Protein AF-A0A956SYB1-F1 (afdb_monomer_lite)

pLDDT: mean 82.36, std 20.03, range [26.56, 98.0]

Secondary structure (DSSP, 8-state):
----------TTTHHHHHHHHHHHHHTT--GGG-HHHHHHHHHHHHTS-HHHHHHHHHS-HHHHHHHHHTGGGTS-HHHHHHHHIIIIIS---HHHHHHHHHHHHHHHHHHHHHHHHHHTTSPPEEEEEHHHHTT---TTPPEEEEEE--HHHHHHHTTTS--SSEEEEE---S-HHHHHHTT-S-EEE-HHHHTSTTHHHHHHHHHHHTTTEEEETTEEEE-S-----PPPPPGGGS-----PPP-

Sequence (247 aa):
MNVQAALGKTPGSDLQSRVARRLLGVAGKDPADHTILEENVTHLLCQLKEDYVRSLEALPQDKLMHGLNQVYANGPPHLGLKISRDIRQQPYSDAEVLARVEDLDGQFKTTAREIVDGNGSYPCRFFVAGSIEKGRFGARSDLDILCKAAPEWIKANRWEHSHADVSIQYLETDEVEKAVAAFAPTREVTLDDINQPNFLMNIYEDGVRKKGLALEDGHLVRVGEVVCREESVPDAARHVTWGLPMA

Foldseek 3Di:
DDPPDDDDDPPQQVLLLVLLCLLLVLLVHDCVFAQLLSVLSSLLCLQWDPVLSVVLVPDDSVCNLVSLCVCVPTGDNVSSVVNSCCR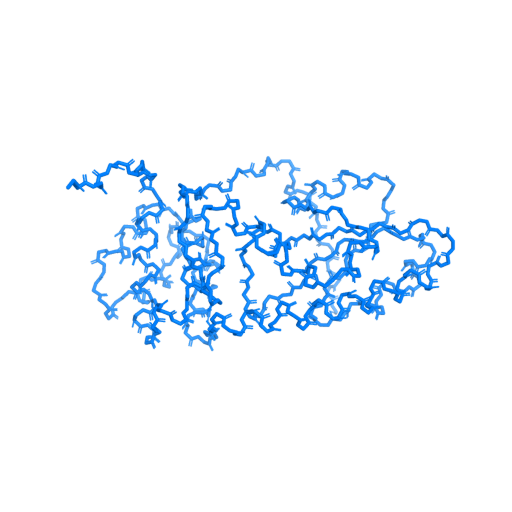HVNDDTLVLQLVQLVVVLVLCLVLVVVQDVQLPPWDKKKKWFDCLLLLNTDNQAATEMEMEGDLVSCVVCVPPSCDVRHHYDYDNDPVVVVVCLLRPPMDIDDSVLSPDPCSSVVSSQNSQVVQQWGQDPSHIDGRGRGDSDDPDSPPVSVDDDDDDPDD

Radius of gyration: 20.06 Å; chains: 1; bounding box: 44×53×57 Å

Structure (mmCIF, N/CA/C/O backbone):
data_AF-A0A956SYB1-F1
#
_entry.id   AF-A0A956SYB1-F1
#
loop_
_atom_site.group_PDB
_atom_site.id
_atom_site.type_symbol
_atom_site.label_atom_id
_atom_site.label_alt_id
_atom_site.label_comp_id
_atom_site.label_asym_id
_atom_site.label_entity_id
_atom_site.label_seq_id
_atom_site.pdbx_PDB_ins_code
_atom_site.Cartn_x
_atom_site.Cartn_y
_atom_site.Cartn_z
_atom_site.occupancy
_atom_site.B_iso_or_equiv
_atom_site.auth_seq_id
_atom_site.auth_comp_id
_atom_site.auth_asym_id
_atom_site.auth_atom_id
_atom_site.pdbx_PDB_model_num
ATOM 1 N N . MET A 1 1 ? -3.822 -29.420 30.113 1.00 31.94 1 MET A N 1
ATOM 2 C CA . MET A 1 1 ? -2.523 -28.720 30.016 1.00 31.94 1 MET A CA 1
ATOM 3 C C . MET A 1 1 ? -2.794 -27.378 29.362 1.00 31.94 1 MET A C 1
ATOM 5 O O . MET A 1 1 ? -3.127 -27.349 28.189 1.00 31.94 1 MET A O 1
ATOM 9 N N . ASN A 1 2 ? -2.787 -26.307 30.157 1.00 27.81 2 ASN A N 1
ATOM 10 C CA . ASN A 1 2 ? -3.038 -24.942 29.699 1.00 27.81 2 ASN A CA 1
ATOM 11 C C . ASN A 1 2 ? -1.755 -24.380 29.089 1.00 27.81 2 ASN A C 1
ATOM 13 O O . ASN A 1 2 ? -0.789 -24.149 29.812 1.00 27.81 2 ASN A O 1
ATOM 17 N N . VAL A 1 3 ? -1.758 -24.143 27.780 1.00 27.17 3 VAL A N 1
ATOM 18 C CA . VAL A 1 3 ? -0.712 -23.373 27.100 1.00 27.17 3 VAL A CA 1
ATOM 19 C C . VAL A 1 3 ? -1.193 -21.926 27.013 1.00 27.17 3 VAL A C 1
ATOM 21 O O . VAL A 1 3 ? -1.662 -21.456 25.986 1.00 27.17 3 VAL A O 1
ATOM 24 N N . GLN A 1 4 ? -1.125 -21.227 28.144 1.00 29.45 4 GLN A N 1
ATOM 25 C CA . GLN A 1 4 ? -1.015 -19.769 28.175 1.00 29.45 4 GLN A CA 1
ATOM 26 C C . GLN A 1 4 ? 0.413 -19.466 28.620 1.00 29.45 4 GLN A C 1
ATOM 28 O O . GLN A 1 4 ? 0.680 -19.240 29.797 1.00 29.45 4 GLN A O 1
ATOM 33 N N . ALA A 1 5 ? 1.348 -19.545 27.679 1.00 31.52 5 ALA A N 1
ATOM 34 C CA . ALA A 1 5 ? 2.731 -19.159 27.901 1.00 31.52 5 ALA A CA 1
ATOM 35 C C . ALA A 1 5 ? 3.018 -17.893 27.087 1.00 31.52 5 ALA A C 1
ATOM 37 O O . ALA A 1 5 ? 3.141 -17.940 25.871 1.00 31.52 5 ALA A O 1
ATOM 38 N N . ALA A 1 6 ? 3.044 -16.772 27.810 1.00 32.31 6 ALA A N 1
ATOM 39 C CA . ALA A 1 6 ? 3.906 -15.614 27.594 1.00 32.31 6 ALA A CA 1
ATOM 40 C C . ALA A 1 6 ? 4.212 -15.224 26.133 1.00 32.31 6 ALA A C 1
ATOM 42 O O . ALA A 1 6 ? 5.299 -15.485 25.629 1.00 32.31 6 ALA A O 1
ATOM 43 N N . LEU A 1 7 ? 3.292 -14.490 25.502 1.00 33.25 7 LEU A N 1
ATOM 44 C CA . LEU A 1 7 ? 3.646 -13.598 24.397 1.00 33.25 7 LEU A CA 1
ATOM 45 C C . LEU A 1 7 ? 4.210 -12.303 24.994 1.00 33.25 7 LEU A C 1
ATOM 47 O O . LEU A 1 7 ? 3.528 -11.624 25.772 1.00 33.25 7 LEU A O 1
ATOM 51 N N . GLY A 1 8 ? 5.467 -11.995 24.670 1.00 28.78 8 GLY A N 1
ATOM 52 C CA . GLY A 1 8 ? 6.134 -10.758 25.048 1.00 28.78 8 GLY A CA 1
ATOM 53 C C . GLY A 1 8 ? 5.320 -9.560 24.569 1.00 28.78 8 GLY A C 1
ATOM 54 O O . GLY A 1 8 ? 5.102 -9.360 23.378 1.00 28.78 8 GLY A O 1
ATOM 55 N N . LYS A 1 9 ? 4.806 -8.766 25.510 1.00 31.72 9 LYS A N 1
ATOM 56 C CA . LYS A 1 9 ? 4.054 -7.550 25.194 1.00 31.72 9 LYS A CA 1
ATOM 57 C C . LYS A 1 9 ? 5.031 -6.457 24.785 1.00 31.72 9 LYS A C 1
ATOM 59 O O . LYS A 1 9 ? 5.652 -5.847 25.652 1.00 31.72 9 LYS A O 1
ATOM 64 N N . THR A 1 10 ? 5.114 -6.149 23.496 1.00 36.91 10 THR A N 1
ATOM 65 C CA . THR A 1 10 ? 5.639 -4.857 23.043 1.00 36.91 10 THR A CA 1
ATOM 66 C C . THR A 1 10 ? 4.636 -3.775 23.483 1.00 36.91 10 THR A C 1
ATOM 68 O O . THR A 1 10 ? 3.511 -3.766 22.982 1.00 36.91 10 THR A O 1
ATOM 71 N N . PRO A 1 11 ? 4.962 -2.865 24.425 1.00 37.38 11 PRO A N 1
ATOM 72 C CA . PRO A 1 11 ? 3.949 -2.047 25.114 1.00 37.38 11 PRO A CA 1
ATOM 73 C C . PRO A 1 11 ? 3.175 -1.037 24.243 1.00 37.38 11 PRO A C 1
ATOM 75 O O . PRO A 1 11 ? 2.203 -0.459 24.719 1.00 37.38 11 PRO A O 1
ATOM 78 N N . GLY A 1 12 ? 3.567 -0.836 22.979 1.00 48.31 12 GLY A N 1
ATOM 79 C CA . GLY A 1 12 ? 2.995 0.166 22.069 1.00 48.31 12 GLY A CA 1
ATOM 80 C C . GLY A 1 12 ? 2.313 -0.379 20.808 1.00 48.31 12 GLY A C 1
ATOM 81 O O . GLY A 1 12 ? 2.089 0.392 19.886 1.00 48.31 12 GLY A O 1
ATOM 82 N N . SER A 1 13 ? 2.035 -1.682 20.704 1.00 64.69 13 SER A N 1
ATOM 83 C CA . SER A 1 13 ? 1.200 -2.227 19.613 1.00 64.69 13 SER A CA 1
ATOM 84 C C . SER A 1 13 ? -0.233 -2.513 20.069 1.00 64.69 13 SER A C 1
ATOM 86 O O . SER A 1 13 ? -1.197 -2.308 19.333 1.00 64.69 13 SER A O 1
ATOM 88 N N . ASP A 1 14 ? -0.377 -2.942 21.322 1.00 84.19 14 ASP A N 1
ATOM 89 C CA . ASP A 1 14 ? -1.650 -3.357 21.908 1.00 84.19 14 ASP A CA 1
ATOM 90 C C . ASP A 1 14 ? -2.598 -2.164 22.142 1.00 84.19 14 ASP A C 1
ATOM 92 O O . ASP A 1 14 ? -3.774 -2.223 21.792 1.00 84.19 14 ASP A O 1
ATOM 96 N N . LEU A 1 15 ? -2.084 -1.034 22.647 1.00 90.38 15 LEU A N 1
ATOM 97 C CA . LEU A 1 15 ? -2.870 0.197 22.819 1.00 90.38 15 LEU A CA 1
ATOM 98 C C . LEU A 1 15 ? -3.435 0.704 21.479 1.00 90.38 15 LEU A C 1
ATOM 100 O O . LEU A 1 15 ? -4.633 0.955 21.358 1.00 90.38 15 LEU A O 1
ATOM 104 N N . GLN A 1 16 ? -2.582 0.830 20.468 1.00 92.19 16 GLN A N 1
ATOM 105 C CA . GLN A 1 16 ? -2.924 1.335 19.143 1.00 92.19 16 GLN A CA 1
ATOM 106 C C . GLN A 1 16 ? -3.945 0.419 18.468 1.00 92.19 16 GLN A C 1
ATOM 108 O O . GLN A 1 16 ? -4.932 0.916 17.932 1.00 92.19 16 GLN A O 1
ATOM 113 N N . SER A 1 17 ? -3.771 -0.902 18.578 1.00 91.12 17 SER A N 1
ATOM 114 C CA . SER A 1 17 ? -4.722 -1.882 18.045 1.00 91.12 17 SER A CA 1
ATOM 115 C C . SER A 1 17 ? -6.086 -1.796 18.738 1.00 91.12 17 SER A C 1
ATOM 117 O O . SER A 1 17 ? -7.120 -1.804 18.068 1.00 91.12 17 SER A O 1
ATOM 119 N N . ARG A 1 18 ? -6.130 -1.614 20.067 1.00 93.06 18 ARG A N 1
ATOM 120 C CA . ARG A 1 18 ? -7.400 -1.379 20.778 1.00 93.06 18 ARG A CA 1
ATOM 121 C C . ARG A 1 18 ? -8.085 -0.090 20.328 1.00 93.06 18 ARG A C 1
ATOM 123 O O . ARG A 1 18 ? -9.299 -0.089 20.124 1.00 93.06 18 ARG A O 1
ATOM 130 N N . VAL A 1 19 ? -7.335 1.000 20.161 1.00 94.19 19 VAL A N 1
ATOM 131 C CA . VAL A 1 19 ? -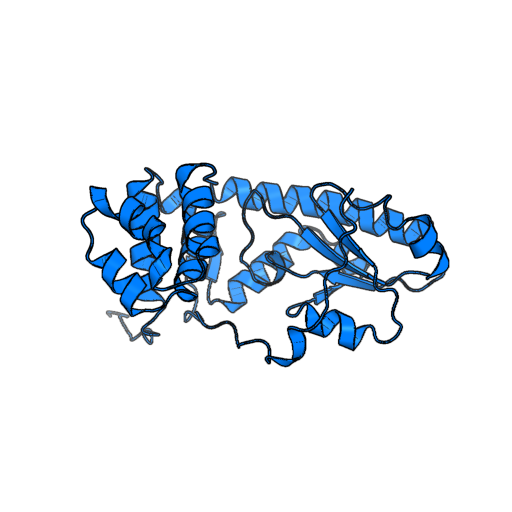7.895 2.275 19.684 1.00 94.19 19 VAL A CA 1
ATOM 132 C C . VAL A 1 19 ? -8.380 2.161 18.236 1.00 94.19 19 VAL A C 1
ATOM 134 O O . VAL A 1 19 ? -9.474 2.641 17.944 1.00 94.19 19 VAL A O 1
ATOM 137 N N . ALA A 1 20 ? -7.643 1.474 17.358 1.00 94.38 20 ALA A N 1
ATOM 138 C CA . ALA A 1 20 ? -8.057 1.204 15.981 1.00 94.38 20 ALA A CA 1
ATOM 139 C C . ALA A 1 20 ? -9.398 0.457 15.931 1.00 94.38 20 ALA A C 1
ATOM 141 O O . ALA A 1 20 ? -10.342 0.946 15.312 1.00 94.38 20 ALA A O 1
ATOM 142 N N . ARG A 1 21 ? -9.542 -0.650 16.676 1.00 94.12 21 ARG A N 1
ATOM 143 C CA . ARG A 1 21 ? -10.820 -1.384 16.773 1.00 94.12 21 ARG A CA 1
ATOM 144 C C . ARG A 1 21 ? -11.972 -0.507 17.233 1.00 94.12 21 ARG A C 1
ATOM 146 O O . ARG A 1 21 ? -13.066 -0.576 16.679 1.00 94.12 21 ARG A O 1
ATOM 153 N N . ARG A 1 22 ? -11.738 0.338 18.241 1.00 94.94 22 ARG A N 1
ATOM 154 C CA . ARG A 1 22 ? -12.767 1.262 18.735 1.00 94.94 22 ARG A CA 1
ATOM 155 C C . ARG A 1 22 ? -13.156 2.295 17.681 1.00 94.94 22 ARG A C 1
ATOM 157 O O . ARG A 1 22 ? -14.341 2.581 17.547 1.00 94.94 22 ARG A O 1
ATOM 164 N N . LEU A 1 23 ? -12.195 2.829 16.927 1.00 94.50 23 LEU A N 1
ATOM 165 C CA . LEU A 1 23 ? -12.457 3.755 15.822 1.00 94.50 23 LEU A CA 1
ATOM 166 C C . LEU A 1 23 ? -13.301 3.101 14.721 1.00 94.50 23 LEU A C 1
ATOM 168 O O . LEU A 1 23 ? -14.287 3.697 14.288 1.00 94.50 23 LEU A O 1
ATOM 172 N N . LEU A 1 24 ? -12.966 1.870 14.324 1.00 94.56 24 LEU A N 1
ATOM 173 C CA . LEU A 1 24 ? -13.747 1.092 13.356 1.00 94.56 24 LEU A CA 1
ATOM 174 C C . LEU A 1 24 ? -15.172 0.836 13.869 1.00 94.56 24 LEU A C 1
ATOM 176 O O . LEU A 1 24 ? -16.139 1.114 13.160 1.00 94.56 24 LEU A O 1
ATOM 180 N N . GLY A 1 25 ? -15.315 0.417 15.130 1.00 93.19 25 GLY A N 1
ATOM 181 C CA . GLY A 1 25 ? -16.620 0.191 15.753 1.00 93.19 25 GLY A CA 1
ATOM 182 C C . GLY A 1 25 ? -17.491 1.454 15.812 1.00 93.19 25 GLY A C 1
ATOM 183 O O . GLY A 1 25 ? -18.683 1.395 15.519 1.00 93.19 25 GLY A O 1
ATOM 184 N N . VAL A 1 26 ? -16.911 2.625 16.112 1.00 92.12 26 VAL A N 1
ATOM 185 C CA . VAL A 1 26 ? -17.626 3.920 16.048 1.00 92.12 26 VAL A CA 1
ATOM 186 C C . VAL A 1 26 ? -18.074 4.254 14.626 1.00 92.12 26 VAL A C 1
ATOM 188 O O . VAL A 1 26 ? -19.141 4.837 14.443 1.00 92.12 26 VAL A O 1
ATOM 191 N N . ALA A 1 27 ? -17.283 3.880 13.622 1.00 91.12 27 ALA A N 1
ATOM 192 C CA . ALA A 1 27 ? -17.626 4.056 12.215 1.00 91.12 27 ALA A CA 1
ATOM 193 C C . ALA A 1 27 ? -18.627 3.003 11.689 1.00 91.12 27 ALA A C 1
ATOM 195 O O . ALA A 1 27 ? -18.949 3.016 10.499 1.00 91.12 27 ALA A O 1
ATOM 196 N N . GLY A 1 28 ? -19.125 2.103 12.548 1.00 92.62 28 GLY A N 1
ATOM 197 C CA . GLY A 1 28 ? -20.052 1.038 12.164 1.00 92.62 28 GLY A CA 1
ATOM 198 C C . GLY A 1 28 ? -19.405 -0.021 11.273 1.00 92.62 28 GLY A C 1
ATOM 199 O O . GLY A 1 28 ? -20.065 -0.547 10.379 1.00 92.62 28 GLY A O 1
ATOM 200 N N . LYS A 1 29 ? -18.105 -0.277 11.459 1.00 93.12 29 LYS A N 1
ATOM 201 C CA . LYS A 1 29 ? -17.348 -1.299 10.729 1.00 93.12 29 LYS A CA 1
ATOM 202 C C . LYS A 1 29 ? -17.106 -2.498 11.624 1.00 93.12 29 LYS A C 1
ATOM 204 O O . LYS A 1 29 ? -16.658 -2.328 12.758 1.00 93.12 29 LYS A O 1
ATOM 209 N N . ASP A 1 30 ? -17.413 -3.680 11.102 1.00 89.00 30 ASP A N 1
ATOM 210 C CA . ASP A 1 30 ? -17.116 -4.939 11.771 1.00 89.00 30 ASP A CA 1
ATOM 211 C C . ASP A 1 30 ? -15.620 -5.248 11.612 1.00 89.00 30 ASP A C 1
ATOM 213 O O . ASP A 1 30 ? -15.161 -5.392 10.475 1.00 89.00 30 ASP A O 1
ATOM 217 N N . PRO A 1 31 ? -14.842 -5.338 12.706 1.00 81.25 31 PRO A N 1
ATOM 218 C CA . PRO A 1 31 ? -13.433 -5.705 12.632 1.00 81.25 31 PRO A CA 1
ATOM 219 C C . PRO A 1 31 ? -13.173 -7.053 11.946 1.00 81.25 31 PRO A C 1
ATOM 221 O O . PRO A 1 31 ? -12.085 -7.226 11.407 1.00 81.25 31 PRO A O 1
ATOM 224 N N . ALA A 1 32 ? -14.140 -7.981 11.936 1.00 86.56 32 ALA A N 1
ATOM 225 C CA . ALA A 1 32 ? -13.987 -9.277 11.272 1.00 86.56 32 ALA A CA 1
ATOM 226 C C . ALA A 1 32 ? -13.834 -9.151 9.745 1.00 86.56 32 ALA A C 1
ATOM 228 O O . ALA A 1 32 ? -13.053 -9.886 9.155 1.00 86.56 32 ALA A O 1
ATOM 229 N N . ASP A 1 33 ? -14.507 -8.175 9.127 1.00 91.12 33 ASP A N 1
ATOM 230 C CA . ASP A 1 33 ? -14.464 -7.945 7.673 1.00 91.12 33 ASP A CA 1
ATOM 231 C C . ASP A 1 33 ? -13.404 -6.902 7.252 1.00 91.12 33 ASP A C 1
ATOM 233 O O . ASP A 1 33 ? -13.261 -6.581 6.068 1.00 91.12 33 ASP A O 1
ATOM 237 N N . HIS A 1 34 ? -12.716 -6.303 8.230 1.00 95.81 34 HIS A N 1
ATOM 238 C CA . HIS A 1 34 ? -11.876 -5.112 8.064 1.00 95.81 34 HIS A CA 1
ATOM 239 C C . HIS A 1 34 ? -10.523 -5.267 8.774 1.00 95.81 34 HIS A C 1
ATOM 241 O O . HIS A 1 34 ? -9.984 -4.293 9.312 1.00 95.81 34 HIS A O 1
ATOM 247 N N . THR A 1 35 ? -9.967 -6.476 8.810 1.00 95.44 35 THR A N 1
ATOM 248 C CA . THR A 1 35 ? -8.713 -6.759 9.524 1.00 95.44 35 THR A CA 1
ATOM 249 C C . THR A 1 35 ? -7.518 -6.002 8.926 1.00 95.44 35 THR A C 1
ATOM 251 O O . THR A 1 35 ? -6.668 -5.502 9.668 1.00 95.44 35 THR A O 1
ATOM 254 N N . ILE A 1 36 ? -7.484 -5.808 7.602 1.00 95.88 36 ILE A N 1
ATOM 255 C CA . ILE A 1 36 ? -6.464 -5.019 6.896 1.00 95.88 36 ILE A CA 1
ATOM 256 C C . ILE A 1 36 ? -6.623 -3.528 7.200 1.00 95.88 36 ILE A C 1
ATOM 258 O O . ILE A 1 36 ? -5.636 -2.826 7.441 1.00 95.88 36 ILE A O 1
ATOM 262 N N . LEU A 1 37 ? -7.858 -3.019 7.224 1.00 96.06 37 LEU A N 1
ATOM 263 C CA . LEU A 1 37 ? -8.117 -1.631 7.613 1.00 96.06 37 LEU A CA 1
ATOM 264 C C . LEU A 1 37 ? -7.754 -1.390 9.088 1.00 96.06 37 LEU A C 1
ATOM 266 O O . LEU A 1 37 ? -7.125 -0.375 9.389 1.00 96.06 37 LEU A O 1
ATOM 270 N N . GLU A 1 38 ? -8.090 -2.317 9.995 1.00 94.81 38 GLU A N 1
ATOM 271 C CA . GLU A 1 38 ? -7.689 -2.258 11.408 1.00 94.81 38 GLU A CA 1
ATOM 272 C C . GLU A 1 38 ? -6.166 -2.155 11.533 1.00 94.81 38 GLU A C 1
ATOM 274 O O . GLU A 1 38 ? -5.669 -1.284 12.252 1.00 94.81 38 GLU A O 1
ATOM 279 N N . GLU A 1 39 ? -5.419 -3.006 10.828 1.00 93.50 39 GLU A N 1
ATOM 280 C CA . GLU A 1 39 ? -3.955 -3.013 10.877 1.00 93.50 39 GLU A CA 1
ATOM 281 C C . GLU A 1 39 ? -3.358 -1.724 10.296 1.00 93.50 39 GLU A C 1
ATOM 283 O O . GLU A 1 39 ? -2.485 -1.105 10.910 1.00 93.50 39 GLU A O 1
ATOM 288 N N . ASN A 1 40 ? -3.866 -1.243 9.159 1.00 93.88 40 ASN A N 1
ATOM 289 C CA . ASN A 1 40 ? -3.398 0.013 8.570 1.00 93.88 40 ASN A CA 1
ATOM 290 C C . ASN A 1 40 ? -3.666 1.211 9.497 1.00 93.88 40 ASN A C 1
ATOM 292 O O . ASN A 1 40 ? -2.791 2.067 9.666 1.00 93.88 40 ASN A O 1
ATOM 296 N N . VAL A 1 41 ? -4.831 1.262 10.153 1.00 93.44 41 VAL A N 1
ATOM 297 C CA . VAL A 1 41 ? -5.144 2.290 11.161 1.00 93.44 41 VAL A CA 1
ATOM 298 C C . VAL A 1 41 ? -4.249 2.143 12.389 1.00 93.44 41 VAL A C 1
ATOM 300 O O . VAL A 1 41 ? -3.711 3.143 12.867 1.00 93.44 41 VAL A O 1
ATOM 303 N N . THR A 1 42 ? -4.035 0.919 12.874 1.00 92.75 42 THR A N 1
ATOM 304 C CA . THR A 1 42 ? -3.116 0.622 13.985 1.00 92.75 42 THR A CA 1
ATOM 305 C C . THR A 1 42 ? -1.729 1.177 13.688 1.00 92.75 42 THR A C 1
ATOM 307 O O . THR A 1 42 ? -1.158 1.898 14.508 1.00 92.75 42 THR A O 1
ATOM 310 N N . HIS A 1 43 ? -1.224 0.936 12.480 1.00 89.62 43 HIS A N 1
ATOM 311 C CA . HIS A 1 43 ? 0.075 1.428 12.056 1.00 89.62 43 HIS A CA 1
ATOM 312 C C . HIS A 1 43 ? 0.142 2.964 12.003 1.00 89.62 43 HIS A C 1
ATOM 314 O O . HIS A 1 43 ? 1.122 3.556 12.457 1.00 89.62 43 HIS A O 1
ATOM 320 N N . LEU A 1 44 ? -0.895 3.637 11.492 1.00 89.94 44 LEU A N 1
ATOM 321 C CA . LEU A 1 44 ? -0.952 5.106 11.490 1.00 89.94 44 LEU A CA 1
ATOM 322 C C . LEU A 1 44 ? -0.965 5.674 12.918 1.00 89.94 44 LEU A C 1
ATOM 324 O O . LEU A 1 44 ? -0.325 6.691 13.184 1.00 89.94 44 LEU A O 1
ATOM 328 N N . LEU A 1 45 ? -1.638 5.002 13.856 1.00 90.25 45 LEU A N 1
ATOM 329 C CA . LEU A 1 45 ? -1.642 5.382 15.270 1.00 90.25 45 LEU A CA 1
ATOM 330 C C . LEU A 1 45 ? -0.274 5.179 15.940 1.00 90.25 45 LEU A C 1
ATOM 332 O O . LEU A 1 45 ? 0.064 5.941 16.845 1.00 90.25 45 LEU A O 1
ATOM 336 N N . CYS A 1 46 ? 0.543 4.216 15.496 1.00 88.06 46 CYS A N 1
ATOM 337 C CA . CYS A 1 46 ? 1.916 4.037 15.993 1.00 88.06 46 CYS A CA 1
ATOM 338 C C . CYS A 1 46 ? 2.833 5.229 15.677 1.00 88.06 46 CYS A C 1
ATOM 340 O O . CYS A 1 46 ? 3.851 5.404 16.342 1.00 88.06 46 CYS A O 1
ATOM 342 N N . GLN A 1 47 ? 2.472 6.063 14.698 1.00 85.12 47 GLN A N 1
ATOM 343 C CA . GLN A 1 47 ? 3.210 7.282 14.351 1.00 85.12 47 GLN A CA 1
ATOM 344 C C . GLN A 1 47 ? 2.791 8.500 15.194 1.00 85.12 47 GLN A C 1
ATOM 346 O O . GLN A 1 47 ? 3.398 9.568 15.097 1.00 85.12 47 GLN A O 1
ATOM 351 N N . LEU A 1 48 ? 1.751 8.363 16.019 1.00 84.88 48 LEU A N 1
ATOM 352 C CA . LEU A 1 48 ? 1.307 9.399 16.946 1.00 84.88 48 LEU A CA 1
ATOM 353 C C . LEU A 1 48 ? 1.960 9.203 18.317 1.00 84.88 48 LEU A C 1
ATOM 355 O O . LEU A 1 48 ? 2.330 8.095 18.702 1.00 84.88 48 LEU A O 1
ATOM 359 N N . LYS A 1 49 ? 2.078 10.292 19.087 1.00 85.75 49 LYS A N 1
ATOM 360 C CA . LYS A 1 49 ? 2.575 10.219 20.468 1.00 85.75 49 LYS A CA 1
ATOM 361 C C . LYS A 1 49 ? 1.697 9.280 21.295 1.00 85.75 49 LYS A C 1
ATOM 363 O O . LYS A 1 49 ? 0.473 9.393 21.263 1.00 85.75 49 LYS A O 1
ATOM 368 N N . GLU A 1 50 ? 2.318 8.416 22.090 1.00 87.00 50 GLU A N 1
ATOM 369 C CA . GLU A 1 50 ? 1.598 7.429 22.899 1.00 87.00 50 GLU A CA 1
ATOM 370 C C . GLU A 1 50 ? 0.571 8.080 23.841 1.00 87.00 50 GLU A C 1
ATOM 372 O O . GLU A 1 50 ? -0.569 7.628 23.891 1.00 87.00 50 GLU A O 1
ATOM 377 N N . ASP A 1 51 ? 0.916 9.191 24.502 1.00 87.31 51 ASP A N 1
ATOM 378 C CA . ASP A 1 51 ? -0.005 9.936 25.378 1.00 87.31 51 ASP A CA 1
ATOM 379 C C . ASP A 1 51 ? -1.267 10.415 24.648 1.00 87.31 51 ASP A C 1
ATOM 381 O O . ASP A 1 51 ? -2.366 10.411 25.206 1.00 87.31 51 ASP A O 1
ATOM 385 N N . TYR A 1 52 ? -1.132 10.786 23.372 1.00 87.75 52 TYR A N 1
ATOM 386 C CA . TYR A 1 52 ? -2.278 11.149 22.549 1.00 87.75 52 TYR A CA 1
ATOM 387 C C . TYR A 1 52 ? -3.156 9.929 22.275 1.00 87.75 52 TYR A C 1
ATOM 389 O O . TYR A 1 52 ? -4.368 9.991 22.478 1.00 87.75 52 TYR A O 1
ATOM 397 N N . VAL A 1 53 ? -2.565 8.794 21.901 1.00 90.19 53 VAL A N 1
ATOM 398 C CA . VAL A 1 53 ? -3.317 7.548 21.696 1.00 90.19 53 VAL A CA 1
ATOM 399 C C . VAL A 1 53 ? -4.002 7.092 22.994 1.00 90.19 53 VAL A C 1
ATOM 401 O O . VAL A 1 53 ? -5.170 6.709 22.960 1.00 90.19 53 VAL A O 1
ATOM 404 N N . ARG A 1 54 ? -3.344 7.222 24.155 1.00 91.06 54 ARG A N 1
ATOM 405 C CA . ARG A 1 54 ? -3.952 6.973 25.477 1.00 91.06 54 ARG A CA 1
ATOM 406 C C . ARG A 1 54 ? -5.141 7.896 25.742 1.00 91.06 54 ARG A C 1
ATOM 408 O O . ARG A 1 54 ? -6.161 7.449 26.260 1.00 91.06 54 ARG A O 1
ATOM 415 N N . SER A 1 55 ? -5.045 9.168 25.353 1.00 90.88 55 SER A N 1
ATOM 416 C CA . SER A 1 55 ? -6.169 10.099 25.485 1.00 90.88 55 SER A CA 1
ATOM 417 C C . SER A 1 55 ? -7.356 9.706 24.604 1.00 90.88 55 SER A C 1
ATOM 419 O O . SER A 1 55 ? -8.491 9.786 25.065 1.00 90.88 55 SER A O 1
ATOM 421 N N . LEU A 1 56 ? -7.111 9.202 23.386 1.00 91.94 56 LEU A N 1
ATOM 422 C CA . LEU A 1 56 ? -8.160 8.628 22.537 1.00 91.94 56 LEU A CA 1
ATOM 423 C C . LEU A 1 56 ? -8.789 7.396 23.197 1.00 91.94 56 LEU A C 1
ATOM 425 O O . LEU A 1 56 ? -10.010 7.259 23.205 1.00 91.94 56 LEU A O 1
ATOM 429 N N . GLU A 1 57 ? -7.980 6.522 23.801 1.00 93.75 57 GLU A N 1
ATOM 430 C CA . GLU A 1 57 ? -8.480 5.355 24.533 1.00 93.75 57 GLU A CA 1
ATOM 431 C C . GLU A 1 57 ? -9.418 5.754 25.688 1.00 93.75 57 GLU A C 1
ATOM 433 O O . GLU A 1 57 ? -10.439 5.104 25.906 1.00 93.75 57 GLU A O 1
ATOM 438 N N . ALA A 1 58 ? -9.145 6.859 26.379 1.00 92.31 58 ALA A N 1
ATOM 439 C CA . ALA A 1 58 ? -9.974 7.326 27.489 1.00 92.31 58 ALA A CA 1
ATOM 440 C C . ALA A 1 58 ? -11.293 8.005 27.061 1.00 92.31 58 ALA A C 1
ATOM 442 O O . ALA A 1 58 ? -12.186 8.179 27.893 1.00 92.31 58 ALA A O 1
ATOM 443 N N . LEU A 1 59 ? -11.441 8.408 25.792 1.00 92.81 59 LEU A N 1
ATOM 444 C CA . LEU A 1 59 ? -12.637 9.119 25.338 1.00 92.81 59 LEU A CA 1
ATOM 445 C C . LEU A 1 59 ? -13.876 8.208 25.289 1.00 92.81 59 LEU A C 1
ATOM 447 O O . LEU A 1 59 ? -13.776 7.053 24.860 1.00 92.81 59 LEU A O 1
ATOM 451 N N . PRO A 1 60 ? -15.068 8.735 25.628 1.00 93.00 60 PRO A N 1
ATOM 452 C CA . PRO A 1 60 ? -16.340 8.089 25.319 1.00 93.00 60 PRO A CA 1
ATOM 453 C C . PRO A 1 60 ? -16.497 7.795 23.821 1.00 93.00 60 PRO A C 1
ATOM 455 O O . PRO A 1 60 ? -15.950 8.503 22.971 1.00 93.00 60 PRO A O 1
ATOM 458 N N . GLN A 1 61 ? -17.272 6.759 23.492 1.00 90.75 61 GLN A N 1
ATOM 459 C CA . GLN A 1 61 ? -17.446 6.277 22.116 1.00 90.75 61 GLN A CA 1
ATOM 460 C C . GLN A 1 61 ? -17.962 7.374 21.163 1.00 90.75 61 GLN A C 1
ATOM 462 O O . GLN A 1 61 ? -17.435 7.533 20.064 1.00 90.75 61 GLN A O 1
ATOM 467 N N . ASP A 1 62 ? -18.922 8.189 21.606 1.00 91.12 62 ASP A N 1
ATOM 468 C CA . ASP A 1 62 ? -19.508 9.306 20.849 1.00 91.12 62 ASP A CA 1
ATOM 469 C C . ASP A 1 62 ? -18.537 10.484 20.637 1.00 91.12 62 ASP A C 1
ATOM 471 O O . ASP A 1 62 ? -18.736 11.314 19.748 1.00 91.12 62 ASP A O 1
ATOM 475 N N . LYS A 1 63 ? -17.459 10.557 21.427 1.00 90.94 63 LYS A N 1
ATOM 476 C CA . LYS A 1 63 ? -16.433 11.611 21.355 1.00 90.94 63 LYS A CA 1
ATOM 477 C C . LYS A 1 63 ? -15.177 11.183 20.606 1.00 90.94 63 LYS A C 1
ATOM 479 O O . LYS A 1 63 ? -14.395 12.049 20.213 1.00 90.94 63 LYS A O 1
ATOM 484 N N . LEU A 1 64 ? -14.978 9.885 20.383 1.00 90.56 64 LEU A N 1
ATOM 485 C CA . LEU A 1 64 ? -13.721 9.335 19.872 1.00 90.56 64 LEU A CA 1
ATOM 486 C C . LEU A 1 64 ? -13.320 9.927 18.511 1.00 90.56 64 LEU A C 1
ATOM 488 O O . LEU A 1 64 ? -12.198 10.403 18.349 1.00 90.56 64 LEU A O 1
ATOM 492 N N . MET A 1 65 ? -14.252 9.988 17.556 1.00 88.00 65 MET A N 1
ATOM 493 C CA . MET A 1 65 ? -13.992 10.570 16.230 1.00 88.00 65 MET A CA 1
ATOM 494 C C . MET A 1 65 ? -13.710 12.071 16.281 1.00 88.00 65 MET A C 1
ATOM 496 O O . MET A 1 65 ? -12.943 12.588 15.471 1.00 88.00 65 MET A O 1
ATOM 500 N N . HIS A 1 66 ? -14.332 12.791 17.215 1.00 86.50 66 HIS A N 1
ATOM 501 C CA . HIS A 1 66 ? -14.034 14.203 17.413 1.00 86.50 66 HIS A CA 1
ATOM 502 C C . HIS A 1 66 ? -12.615 14.375 17.968 1.00 86.50 66 HIS A C 1
ATOM 504 O O . HIS A 1 66 ? -11.850 15.167 17.424 1.00 86.50 66 HIS A O 1
ATOM 510 N N . GLY A 1 67 ? -12.237 13.571 18.968 1.00 86.31 67 GLY A N 1
ATOM 511 C CA . GLY A 1 67 ? -10.886 13.546 19.531 1.00 86.31 67 GLY A CA 1
ATOM 512 C C . GLY A 1 67 ? -9.808 13.197 18.505 1.00 86.31 67 GLY A C 1
ATOM 513 O O . GLY A 1 67 ? -8.767 13.856 18.475 1.00 86.31 67 GLY A O 1
ATOM 514 N N . LEU A 1 68 ? -10.084 12.244 17.603 1.00 86.19 68 LEU A N 1
ATOM 515 C CA . LEU A 1 68 ? -9.187 11.916 16.491 1.00 86.19 68 LEU A CA 1
ATOM 516 C C . LEU A 1 68 ? -8.930 13.130 15.591 1.00 86.19 68 LEU A C 1
ATOM 518 O O . LEU A 1 68 ? -7.833 13.274 15.090 1.00 86.19 68 LEU A O 1
ATOM 522 N N . ASN A 1 69 ? -9.896 14.027 15.387 1.00 78.12 69 ASN A N 1
ATOM 523 C CA . ASN A 1 69 ? -9.695 15.210 14.540 1.00 78.12 69 ASN A CA 1
ATOM 524 C C . ASN A 1 69 ? -9.002 16.375 15.275 1.00 78.12 69 ASN A C 1
ATOM 526 O O . ASN A 1 69 ? -8.617 17.355 14.641 1.00 78.12 69 ASN A O 1
ATOM 530 N N . GLN A 1 70 ? -8.786 16.272 16.592 1.00 75.06 70 GLN A N 1
ATOM 531 C CA . GLN A 1 70 ? -8.045 17.262 17.383 1.00 75.06 70 GLN A CA 1
ATOM 532 C C . GLN A 1 70 ? -6.514 17.031 17.373 1.00 75.06 70 GLN A C 1
ATOM 534 O O . GLN A 1 70 ? -5.811 17.559 18.235 1.00 75.06 70 GLN A O 1
ATOM 539 N N . VAL A 1 71 ? -5.966 16.295 16.386 1.00 60.91 71 VAL A N 1
ATOM 540 C CA . VAL A 1 71 ? -4.512 15.997 16.252 1.00 60.91 71 VAL A CA 1
ATOM 541 C C . VAL A 1 71 ? -3.622 17.247 16.243 1.00 60.91 71 VAL A C 1
ATOM 543 O O . VAL A 1 71 ? -2.427 17.132 16.503 1.00 60.91 71 VAL A O 1
ATOM 546 N N . TYR A 1 72 ? -4.182 18.440 16.008 1.00 53.25 72 TYR A N 1
ATOM 547 C CA . TYR A 1 72 ? -3.462 19.715 15.910 1.00 53.25 72 TYR A CA 1
ATOM 548 C C . TYR A 1 72 ? -2.430 19.977 17.023 1.00 53.25 72 TYR A C 1
ATOM 550 O O . TYR A 1 72 ? -1.457 20.678 16.768 1.00 53.25 72 TYR A O 1
ATOM 558 N N . ALA A 1 73 ? -2.596 19.412 18.225 1.00 53.94 73 ALA A N 1
ATOM 559 C CA . ALA A 1 73 ? -1.658 19.612 19.331 1.00 53.94 73 ALA A CA 1
ATOM 560 C C . ALA A 1 73 ? -0.545 18.545 19.461 1.00 53.94 73 ALA A C 1
ATOM 562 O O . ALA A 1 73 ? 0.468 18.821 20.098 1.00 53.94 73 ALA A O 1
ATOM 563 N N . ASN A 1 74 ? -0.703 17.330 18.908 1.00 58.38 74 ASN A N 1
ATOM 564 C CA . ASN A 1 74 ? 0.101 16.168 19.336 1.00 58.38 74 ASN A CA 1
ATOM 565 C C . ASN A 1 74 ? 0.584 15.206 18.234 1.00 58.38 74 ASN A C 1
ATOM 567 O O . ASN A 1 74 ? 1.272 14.232 18.552 1.00 58.38 74 ASN A O 1
ATOM 571 N N . GLY A 1 75 ? 0.305 15.477 16.957 1.00 60.41 75 GLY A N 1
ATOM 572 C CA . GLY A 1 75 ? 0.837 14.690 15.841 1.00 60.41 75 GLY A CA 1
ATOM 573 C C . GLY A 1 75 ? 0.724 15.409 14.494 1.00 60.41 75 GLY A C 1
ATOM 574 O O . GLY A 1 75 ? 0.184 16.513 14.429 1.00 60.41 75 GLY A O 1
ATOM 575 N N . PRO A 1 76 ? 1.224 14.809 13.403 1.00 71.50 76 PRO A N 1
ATOM 576 C CA . PRO A 1 76 ? 1.059 15.364 12.067 1.00 71.50 76 PRO A CA 1
ATOM 577 C C . PRO A 1 76 ? -0.436 15.380 11.681 1.00 71.50 76 PRO A C 1
ATOM 579 O O . PRO A 1 76 ? -1.044 14.308 11.606 1.00 71.50 76 PRO A O 1
ATOM 582 N N . PRO A 1 77 ? -1.055 16.548 11.397 1.00 75.69 77 PRO A N 1
ATOM 583 C CA . PRO A 1 77 ? -2.497 16.641 11.125 1.00 75.69 77 PRO A CA 1
ATOM 584 C C . PRO A 1 77 ? -2.972 15.744 9.974 1.00 75.69 77 PRO A C 1
ATOM 586 O O . PRO A 1 77 ? -4.095 15.241 9.988 1.00 75.69 77 PRO A O 1
ATOM 589 N N . HIS A 1 78 ? -2.096 15.493 8.998 1.00 80.25 78 HIS A N 1
ATOM 590 C CA . HIS A 1 78 ? -2.390 14.647 7.847 1.00 80.25 78 HIS A CA 1
ATOM 591 C C . HIS A 1 78 ? -2.683 13.184 8.226 1.00 80.25 78 HIS A C 1
ATOM 593 O O . HIS A 1 78 ? -3.466 12.541 7.533 1.00 80.25 78 HIS A O 1
ATOM 599 N N . LEU A 1 79 ? -2.123 12.660 9.326 1.00 84.06 79 LEU A N 1
ATOM 600 C CA . LEU A 1 79 ? -2.378 11.280 9.762 1.00 84.06 79 LEU A CA 1
ATOM 601 C C . LEU A 1 79 ? -3.787 11.120 10.336 1.00 84.06 79 LEU A C 1
ATOM 603 O O . LEU A 1 79 ? -4.487 10.180 9.972 1.00 84.06 79 LEU A O 1
ATOM 607 N N . GLY A 1 80 ? -4.242 12.063 11.167 1.00 84.88 80 GLY A N 1
ATOM 608 C CA . GLY A 1 80 ? -5.618 12.061 11.680 1.00 84.88 80 GLY A CA 1
ATOM 609 C C . GLY A 1 80 ? -6.652 12.191 10.564 1.00 84.88 80 GLY A C 1
ATOM 610 O O . GLY A 1 80 ? -7.639 11.457 10.542 1.00 84.88 80 GLY A O 1
ATOM 611 N N . LEU A 1 81 ? -6.387 13.072 9.591 1.00 85.69 81 LEU A N 1
ATOM 612 C CA . LEU A 1 81 ? -7.224 13.220 8.399 1.00 85.69 81 LEU A CA 1
ATOM 613 C C . LEU A 1 81 ? -7.239 11.948 7.547 1.00 85.69 81 LEU A C 1
ATOM 615 O O . LEU A 1 81 ? -8.312 11.545 7.101 1.00 85.69 81 LEU A O 1
ATOM 619 N N . LYS A 1 82 ? -6.084 11.297 7.363 1.00 88.81 82 LYS A N 1
ATOM 620 C CA . LYS A 1 82 ? -5.982 10.022 6.645 1.00 88.81 82 LYS A CA 1
ATOM 621 C C . LYS A 1 82 ? -6.803 8.933 7.331 1.00 88.81 82 LYS A C 1
ATOM 623 O O . LYS A 1 82 ? -7.667 8.357 6.684 1.00 88.81 82 LYS A O 1
ATOM 628 N N . ILE A 1 83 ? -6.616 8.726 8.639 1.00 90.88 83 ILE A N 1
ATOM 629 C CA . ILE A 1 83 ? -7.401 7.748 9.408 1.00 90.88 83 ILE A CA 1
ATOM 630 C C . ILE A 1 83 ? -8.898 8.054 9.272 1.00 90.88 83 ILE A C 1
ATOM 632 O O . ILE A 1 83 ? -9.677 7.171 8.935 1.00 90.88 83 ILE A O 1
ATOM 636 N N . SER A 1 84 ? -9.305 9.310 9.480 1.00 89.88 84 SER A N 1
ATOM 637 C CA . SER A 1 84 ? -10.707 9.739 9.392 1.00 89.88 84 SER A CA 1
ATOM 638 C C . SER A 1 84 ? -11.309 9.493 8.003 1.00 89.88 84 SER A C 1
ATOM 640 O O . SER A 1 84 ? -12.431 8.995 7.900 1.00 89.88 84 SER A O 1
ATOM 642 N N . ARG A 1 85 ? -10.566 9.793 6.931 1.00 89.69 85 ARG A N 1
ATOM 643 C CA . ARG A 1 85 ? -10.968 9.492 5.552 1.00 89.69 85 ARG A CA 1
ATOM 644 C C . ARG A 1 85 ? -11.160 7.990 5.369 1.00 89.69 85 ARG A C 1
ATOM 646 O O . ARG A 1 85 ? -12.248 7.583 4.960 1.00 89.69 85 ARG A O 1
ATOM 653 N N . ASP A 1 86 ? -10.148 7.204 5.722 1.00 91.56 86 ASP A N 1
ATOM 654 C CA . ASP A 1 86 ? -10.108 5.763 5.478 1.00 91.56 86 ASP A CA 1
ATOM 655 C C . ASP A 1 86 ? -11.190 5.020 6.288 1.00 91.56 86 ASP A C 1
ATOM 657 O O . ASP A 1 86 ? -11.719 4.037 5.799 1.00 91.56 86 ASP A O 1
ATOM 661 N N . ILE A 1 87 ? -11.615 5.507 7.464 1.00 91.44 87 ILE A N 1
ATOM 662 C CA . ILE A 1 87 ? -12.681 4.847 8.252 1.00 91.44 87 ILE A CA 1
ATOM 663 C C . ILE A 1 87 ? -14.096 5.397 8.008 1.00 91.44 87 ILE A C 1
ATOM 665 O O . ILE A 1 87 ? -15.063 4.644 8.121 1.00 91.44 87 ILE A O 1
ATOM 669 N N . ARG A 1 88 ? -14.265 6.694 7.695 1.00 88.75 88 ARG A N 1
ATOM 670 C CA . ARG A 1 88 ? -15.604 7.315 7.565 1.00 88.75 88 ARG A CA 1
ATOM 671 C C . ARG A 1 88 ? -16.052 7.559 6.139 1.00 88.75 88 ARG A C 1
ATOM 673 O O . ARG A 1 88 ? -17.215 7.346 5.822 1.00 88.75 88 ARG A O 1
ATOM 680 N N . GLN A 1 89 ? -15.180 8.148 5.332 1.00 88.44 89 GLN A N 1
ATOM 681 C CA . GLN A 1 89 ? -15.555 8.596 3.988 1.00 88.44 89 GLN A CA 1
ATOM 682 C C . GLN A 1 89 ? -15.425 7.450 2.999 1.00 88.44 89 GLN A C 1
ATOM 684 O O . GLN A 1 89 ? -16.139 7.378 2.005 1.00 88.44 89 GLN A O 1
ATOM 689 N N . GLN A 1 90 ? -14.453 6.594 3.277 1.00 90.25 90 GLN A N 1
ATOM 690 C CA . GLN A 1 90 ? -13.836 5.749 2.293 1.00 90.25 90 GLN A CA 1
ATOM 691 C C . GLN A 1 90 ? -13.381 4.399 2.897 1.00 90.25 90 GLN A C 1
ATOM 693 O O . GLN A 1 90 ? -12.289 3.944 2.559 1.00 90.25 90 GLN A O 1
ATOM 698 N N . PRO A 1 91 ? -14.207 3.738 3.740 1.00 93.12 91 PRO A N 1
ATOM 699 C CA . PRO A 1 91 ? -13.890 2.417 4.280 1.00 93.12 91 PRO A CA 1
ATOM 700 C C . PRO A 1 91 ? -13.751 1.385 3.167 1.00 93.12 91 PRO A C 1
ATOM 702 O O . PRO A 1 91 ? -14.359 1.534 2.106 1.00 93.12 91 PRO A O 1
ATOM 705 N N . TYR A 1 92 ? -12.951 0.361 3.441 1.00 95.44 92 TYR A N 1
ATOM 706 C CA . TYR A 1 92 ? -12.741 -0.779 2.563 1.00 95.44 92 TYR A CA 1
ATOM 707 C C . TYR A 1 92 ? -12.657 -2.066 3.384 1.00 95.44 92 TYR A C 1
ATOM 709 O O . TYR A 1 92 ? -12.104 -2.068 4.486 1.00 95.44 92 TYR A O 1
ATOM 717 N N . SER A 1 93 ? -13.216 -3.132 2.832 1.00 96.69 93 SER A N 1
ATOM 718 C CA . SER A 1 93 ? -13.145 -4.504 3.330 1.00 96.69 93 SER A CA 1
ATOM 719 C C . SER A 1 93 ? -11.840 -5.180 2.922 1.00 96.69 93 SER A C 1
ATOM 721 O O . SER A 1 93 ? -11.143 -4.723 2.011 1.00 96.69 93 SER A O 1
ATOM 723 N N . ASP A 1 94 ? -11.532 -6.305 3.563 1.00 96.88 94 ASP A N 1
ATOM 724 C CA . ASP A 1 94 ? -10.344 -7.089 3.225 1.00 96.88 94 ASP A CA 1
ATOM 725 C C . ASP A 1 94 ? -10.402 -7.606 1.776 1.00 96.88 94 ASP A C 1
ATOM 727 O O . ASP A 1 94 ? -9.437 -7.469 1.025 1.00 96.88 94 ASP A O 1
ATOM 731 N N . ALA A 1 95 ? -11.575 -8.073 1.333 1.00 97.50 95 ALA A N 1
ATOM 732 C CA . ALA A 1 95 ? -11.804 -8.525 -0.039 1.00 97.50 95 ALA A CA 1
ATOM 733 C C . ALA A 1 95 ? -11.535 -7.428 -1.087 1.00 97.50 95 ALA A C 1
ATOM 735 O O . ALA A 1 95 ? -10.957 -7.710 -2.136 1.00 97.50 95 ALA A O 1
ATOM 736 N N . GLU A 1 96 ? -11.901 -6.173 -0.803 1.00 97.56 96 GLU A N 1
ATOM 737 C CA . GLU A 1 96 ? -11.600 -5.042 -1.692 1.00 97.56 96 GLU A CA 1
ATOM 738 C C . GLU A 1 96 ? -10.092 -4.779 -1.802 1.00 97.56 96 GLU A C 1
ATOM 740 O O . GLU A 1 96 ? -9.618 -4.401 -2.873 1.00 97.56 96 GLU A O 1
ATOM 745 N N . VAL A 1 97 ? -9.318 -4.996 -0.731 1.00 97.62 97 VAL A N 1
ATOM 746 C CA . VAL A 1 97 ? -7.851 -4.884 -0.797 1.00 97.62 97 VAL A CA 1
ATOM 747 C C . VAL A 1 97 ? -7.273 -5.981 -1.681 1.00 97.62 97 VAL A C 1
ATOM 749 O O . VAL A 1 97 ? -6.451 -5.686 -2.544 1.00 97.62 97 VAL A O 1
ATOM 752 N N . LEU A 1 98 ? -7.709 -7.228 -1.499 1.00 97.75 98 LEU A N 1
ATOM 753 C CA . LEU A 1 98 ? -7.176 -8.360 -2.260 1.00 97.75 98 LEU A CA 1
ATOM 754 C C . LEU A 1 98 ? -7.510 -8.246 -3.751 1.00 97.75 98 LEU A C 1
ATOM 756 O O . LEU A 1 98 ? -6.618 -8.402 -4.583 1.00 97.75 98 LEU A O 1
ATOM 760 N N . ALA A 1 99 ? -8.750 -7.873 -4.082 1.00 97.56 99 ALA A N 1
ATOM 761 C CA . ALA A 1 99 ? -9.157 -7.606 -5.461 1.00 97.56 99 ALA A CA 1
ATOM 762 C C . ALA A 1 99 ? -8.342 -6.464 -6.086 1.00 97.56 99 ALA A C 1
ATOM 764 O O . ALA A 1 99 ? -7.965 -6.528 -7.254 1.00 97.56 99 ALA A O 1
ATOM 765 N N . ARG A 1 100 ? -8.018 -5.428 -5.301 1.00 97.00 100 ARG A N 1
ATOM 766 C CA . ARG A 1 100 ? -7.171 -4.328 -5.768 1.00 97.00 100 ARG A CA 1
ATOM 767 C C . ARG A 1 100 ? -5.731 -4.771 -6.031 1.00 97.00 100 ARG A C 1
ATOM 769 O O . ARG A 1 100 ? -5.140 -4.331 -7.012 1.00 97.00 100 ARG A O 1
ATOM 776 N N . VAL A 1 101 ? -5.157 -5.616 -5.174 1.00 97.62 101 VAL A N 1
ATOM 777 C CA . VAL A 1 101 ? -3.810 -6.169 -5.395 1.00 97.62 101 VAL A CA 1
ATOM 778 C C . VAL A 1 101 ? -3.774 -7.004 -6.678 1.00 97.62 101 VAL A C 1
ATOM 780 O O . VAL A 1 101 ? -2.826 -6.875 -7.446 1.00 97.62 101 VAL A O 1
ATOM 783 N N . GLU A 1 102 ? -4.809 -7.806 -6.942 1.00 97.00 102 GLU A N 1
ATOM 784 C CA . GLU A 1 102 ? -4.930 -8.604 -8.171 1.00 97.00 102 GLU A CA 1
ATOM 785 C C . GLU A 1 102 ? -5.068 -7.734 -9.434 1.00 97.00 102 GLU A C 1
ATOM 787 O O . GLU A 1 102 ? -4.358 -7.953 -10.416 1.00 97.00 102 GLU A O 1
ATOM 792 N N . ASP A 1 103 ? -5.927 -6.711 -9.400 1.00 96.06 103 ASP A N 1
ATOM 793 C CA . ASP A 1 103 ? -6.087 -5.742 -10.494 1.00 96.06 103 ASP A CA 1
ATOM 794 C C . ASP A 1 103 ? -4.752 -5.060 -10.840 1.00 96.06 103 ASP A C 1
ATOM 796 O O . ASP A 1 103 ? -4.310 -5.055 -11.993 1.00 96.06 103 ASP A O 1
ATOM 800 N N . LEU A 1 104 ? -4.048 -4.561 -9.820 1.00 96.19 104 LEU A N 1
ATOM 801 C CA . LEU A 1 104 ? -2.747 -3.917 -9.993 1.00 96.19 104 LEU A CA 1
ATOM 802 C C . LEU A 1 104 ? -1.653 -4.880 -10.464 1.00 96.19 104 LEU A C 1
ATOM 804 O O . LEU A 1 104 ? -0.742 -4.448 -11.167 1.00 96.19 104 LEU A O 1
ATOM 808 N N . ASP A 1 105 ? -1.732 -6.168 -10.120 1.00 96.81 105 ASP A N 1
ATOM 809 C CA . ASP A 1 105 ? -0.794 -7.190 -10.601 1.00 96.81 105 ASP A CA 1
ATOM 810 C C . ASP A 1 105 ? -0.913 -7.345 -12.122 1.00 96.81 105 ASP A C 1
ATOM 812 O O . ASP A 1 105 ? 0.092 -7.327 -12.839 1.00 96.81 105 ASP A O 1
ATOM 816 N N . GLY A 1 106 ? -2.147 -7.400 -12.634 1.00 94.75 106 GLY A N 1
ATOM 817 C CA . GLY A 1 106 ? -2.427 -7.437 -14.070 1.00 94.75 106 GLY A CA 1
ATOM 818 C C . GLY A 1 106 ? -1.970 -6.172 -14.803 1.00 94.75 106 GLY A C 1
ATOM 819 O O . GLY A 1 106 ? -1.346 -6.262 -15.870 1.00 94.75 106 GLY A O 1
ATOM 820 N N . GLN A 1 107 ? -2.229 -4.998 -14.219 1.00 94.12 107 GLN A N 1
ATOM 821 C CA . GLN A 1 107 ? -1.779 -3.721 -14.778 1.00 94.12 107 GLN A CA 1
ATOM 822 C C . GLN A 1 107 ? -0.250 -3.643 -14.808 1.00 94.12 107 GLN A C 1
ATOM 824 O O . GLN A 1 107 ? 0.324 -3.394 -15.866 1.00 94.12 107 GLN A O 1
ATOM 829 N N . PHE A 1 108 ? 0.427 -3.954 -13.697 1.00 94.75 108 PHE A N 1
ATOM 830 C CA . PHE A 1 108 ? 1.884 -3.883 -13.628 1.00 94.75 108 PHE A CA 1
ATOM 831 C C . PHE A 1 108 ? 2.563 -4.856 -14.595 1.00 94.75 108 PHE A C 1
ATOM 833 O O . PHE A 1 108 ? 3.508 -4.469 -15.277 1.00 94.75 108 PHE A O 1
ATOM 840 N N . LYS A 1 109 ? 2.053 -6.087 -14.734 1.00 95.12 109 LYS A N 1
ATOM 841 C CA . LYS A 1 109 ? 2.541 -7.054 -15.736 1.00 95.12 109 LYS A CA 1
ATOM 842 C C . LYS A 1 109 ? 2.461 -6.507 -17.158 1.00 95.12 109 LYS A C 1
ATOM 844 O O . LYS A 1 109 ? 3.389 -6.697 -17.945 1.00 95.12 109 LYS A O 1
ATOM 849 N N . THR A 1 110 ? 1.354 -5.844 -17.485 1.00 92.69 110 THR A N 1
ATOM 850 C CA . THR A 1 110 ? 1.145 -5.239 -18.805 1.00 92.69 110 THR A CA 1
ATOM 851 C C . THR A 1 110 ? 2.122 -4.088 -19.017 1.00 92.69 110 THR A C 1
ATOM 853 O O . THR A 1 110 ? 2.902 -4.124 -19.967 1.00 92.69 110 THR A O 1
ATOM 856 N N . THR A 1 111 ? 2.176 -3.139 -18.081 1.00 92.19 111 THR A N 1
ATOM 857 C CA . THR A 1 111 ? 3.055 -1.970 -18.184 1.00 92.19 111 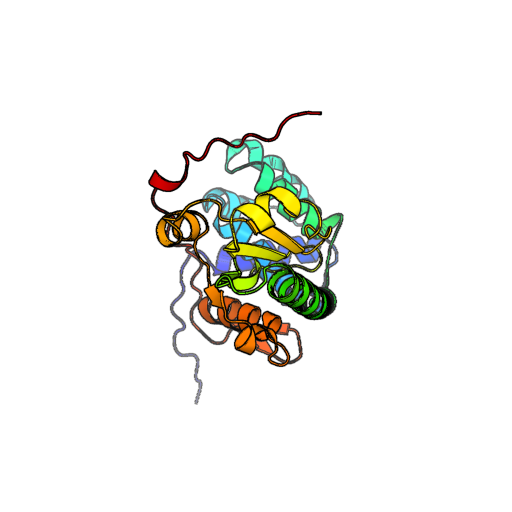THR A CA 1
ATOM 858 C C . THR A 1 111 ? 4.537 -2.351 -18.200 1.00 92.19 111 THR A C 1
ATOM 860 O O . THR A 1 111 ? 5.305 -1.815 -18.994 1.00 92.19 111 THR A O 1
ATOM 863 N N . ALA A 1 112 ? 4.968 -3.313 -17.378 1.00 93.38 112 ALA A N 1
ATOM 864 C CA . ALA A 1 112 ? 6.354 -3.780 -17.369 1.00 93.38 112 ALA A CA 1
ATOM 865 C C . ALA A 1 112 ? 6.754 -4.405 -18.714 1.00 93.38 112 ALA A C 1
ATOM 867 O O . ALA A 1 112 ? 7.867 -4.173 -19.188 1.00 93.38 112 ALA A O 1
ATOM 868 N N . ARG A 1 113 ? 5.846 -5.157 -19.353 1.00 92.44 113 ARG A N 1
ATOM 869 C CA . ARG A 1 113 ? 6.075 -5.728 -20.687 1.00 92.44 113 ARG A CA 1
ATOM 870 C C . ARG A 1 113 ? 6.179 -4.643 -21.753 1.00 92.44 113 ARG A C 1
ATOM 872 O O . ARG A 1 113 ? 7.126 -4.670 -22.527 1.00 92.44 113 ARG A O 1
ATOM 879 N N . GLU A 1 114 ? 5.270 -3.671 -21.749 1.00 91.31 114 GLU A N 1
ATOM 880 C CA . GLU A 1 114 ? 5.313 -2.532 -22.676 1.00 91.31 114 GLU A CA 1
ATOM 881 C C . GLU A 1 114 ? 6.629 -1.753 -22.567 1.00 91.31 114 GLU A C 1
ATOM 883 O O . GLU A 1 114 ? 7.243 -1.432 -23.585 1.00 91.31 114 GLU A O 1
ATOM 888 N N . ILE A 1 115 ? 7.098 -1.508 -21.337 1.00 91.94 115 ILE A N 1
ATOM 889 C CA . ILE A 1 115 ? 8.387 -0.855 -21.091 1.00 91.94 115 ILE A CA 1
ATOM 890 C C . ILE A 1 115 ? 9.525 -1.690 -21.677 1.00 91.94 115 ILE A C 1
ATOM 892 O O . ILE A 1 115 ? 10.359 -1.149 -22.395 1.00 91.94 115 ILE A O 1
ATOM 896 N N . VAL A 1 116 ? 9.579 -2.995 -21.396 1.00 92.81 116 VAL A N 1
ATOM 897 C CA . VAL A 1 116 ? 10.661 -3.866 -21.890 1.00 92.81 116 VAL A CA 1
ATOM 898 C C . VAL A 1 116 ? 10.660 -3.947 -23.418 1.00 92.81 116 VAL A C 1
ATOM 900 O O . VAL A 1 116 ? 11.713 -3.772 -24.032 1.00 92.81 116 VAL A O 1
ATOM 903 N N . ASP A 1 117 ? 9.493 -4.147 -24.031 1.00 91.44 117 ASP A N 1
ATOM 904 C CA . ASP A 1 117 ? 9.350 -4.268 -25.484 1.00 91.44 117 ASP A CA 1
ATOM 905 C C . ASP A 1 117 ? 9.700 -2.947 -26.194 1.00 91.44 117 ASP A C 1
ATOM 907 O O . ASP A 1 117 ? 10.368 -2.948 -27.232 1.00 91.44 117 ASP A O 1
ATOM 911 N N . GLY A 1 118 ? 9.297 -1.809 -25.618 1.00 89.31 118 GLY A N 1
ATOM 912 C CA . GLY A 1 118 ? 9.583 -0.478 -26.154 1.00 89.31 118 GLY A CA 1
ATOM 913 C C . GLY A 1 118 ? 11.029 -0.018 -25.942 1.00 89.31 118 GLY A C 1
ATOM 914 O O . GLY A 1 118 ? 11.573 0.710 -26.775 1.00 89.31 118 GLY A O 1
ATOM 915 N N . ASN A 1 119 ? 11.669 -0.444 -24.850 1.00 89.56 119 ASN A N 1
ATOM 916 C CA . ASN A 1 119 ? 13.015 -0.020 -24.458 1.00 89.56 119 ASN A CA 1
ATOM 917 C C . ASN A 1 119 ? 14.139 -0.660 -25.302 1.00 89.56 119 ASN A C 1
ATOM 919 O O . ASN A 1 119 ? 15.299 -0.236 -25.241 1.00 89.56 119 ASN A O 1
ATOM 923 N N . GLY A 1 120 ? 13.814 -1.666 -26.119 1.00 83.88 120 GLY A N 1
ATOM 924 C CA . GLY A 1 120 ? 14.775 -2.357 -26.973 1.00 83.88 120 GLY A CA 1
ATOM 925 C C . GLY A 1 120 ? 15.790 -3.172 -26.165 1.00 83.88 120 GLY A C 1
ATOM 926 O O . GLY A 1 120 ? 15.446 -3.848 -25.203 1.00 83.88 120 GLY A O 1
ATOM 927 N N . SER A 1 121 ? 17.068 -3.143 -26.555 1.00 83.06 121 SER A N 1
ATOM 928 C CA . SER A 1 121 ? 18.106 -4.008 -25.964 1.00 83.06 121 SER A CA 1
ATOM 929 C C . SER A 1 121 ? 18.756 -3.466 -24.682 1.00 83.06 121 SER A C 1
ATOM 931 O O . SER A 1 121 ? 19.743 -4.038 -24.217 1.00 83.06 121 SER A O 1
ATOM 933 N N . TYR A 1 122 ? 18.291 -2.339 -24.137 1.00 85.88 122 TYR A N 1
ATOM 934 C CA . TYR A 1 122 ? 18.876 -1.776 -22.920 1.00 85.88 122 TYR A CA 1
ATOM 935 C C . TYR A 1 122 ? 18.377 -2.539 -21.677 1.00 85.88 122 TYR A C 1
ATOM 937 O O . TYR A 1 122 ? 17.182 -2.816 -21.588 1.00 85.88 122 TYR A O 1
ATOM 945 N N . PRO A 1 123 ? 19.238 -2.852 -20.690 1.00 86.62 123 PRO A N 1
ATOM 946 C CA . PRO A 1 123 ? 18.804 -3.544 -19.477 1.00 86.62 123 PRO A CA 1
ATOM 947 C C . PRO A 1 123 ? 17.757 -2.746 -18.683 1.00 86.62 123 PRO A C 1
ATOM 949 O O . PRO A 1 123 ? 18.049 -1.665 -18.168 1.00 86.62 123 PRO A O 1
ATOM 952 N N . CYS A 1 124 ? 16.547 -3.294 -18.554 1.00 92.62 124 CYS A N 1
ATOM 953 C CA . CYS A 1 124 ? 15.521 -2.770 -17.655 1.00 92.62 124 CYS A CA 1
ATOM 954 C C . CYS A 1 124 ? 15.721 -3.302 -16.234 1.00 92.62 124 CYS A C 1
ATOM 956 O O . CYS A 1 124 ? 16.001 -4.486 -16.048 1.00 92.62 124 CYS A O 1
ATOM 958 N N . ARG A 1 125 ? 15.515 -2.446 -15.231 1.00 95.31 125 ARG A N 1
ATOM 959 C CA . ARG A 1 125 ? 15.415 -2.855 -13.819 1.00 95.31 125 ARG A CA 1
ATOM 960 C C . ARG A 1 125 ? 14.143 -2.276 -13.222 1.00 95.31 125 ARG A C 1
ATOM 962 O O . ARG A 1 125 ? 13.863 -1.094 -13.427 1.00 95.31 125 ARG A O 1
ATOM 969 N N . PHE A 1 126 ? 13.409 -3.092 -12.476 1.00 96.19 126 PHE A N 1
ATOM 970 C CA . PHE A 1 126 ? 12.184 -2.692 -11.795 1.00 96.19 126 PHE A CA 1
ATOM 971 C C . PHE A 1 126 ? 12.357 -2.840 -10.289 1.00 96.19 126 PHE A C 1
ATOM 973 O O . PHE A 1 126 ? 12.951 -3.808 -9.816 1.00 96.19 126 PHE A O 1
ATOM 980 N N . PHE A 1 127 ? 11.810 -1.890 -9.537 1.00 96.94 127 PHE A N 1
ATOM 981 C CA . PHE A 1 127 ? 11.800 -1.933 -8.084 1.00 96.94 127 PHE A CA 1
ATOM 982 C C . PHE A 1 127 ? 10.393 -1.643 -7.580 1.00 96.94 127 PHE A C 1
ATOM 984 O O . PHE A 1 127 ? 9.835 -0.592 -7.884 1.00 96.94 127 PHE A O 1
ATOM 991 N N . VAL A 1 128 ? 9.837 -2.557 -6.790 1.00 96.62 128 VAL A N 1
ATOM 992 C CA . VAL A 1 128 ? 8.550 -2.362 -6.116 1.00 96.62 128 VAL A CA 1
ATOM 993 C C . VAL A 1 128 ? 8.801 -1.654 -4.790 1.00 96.62 128 VAL A C 1
ATOM 995 O O . VAL A 1 128 ? 9.677 -2.059 -4.022 1.00 96.62 128 VAL A O 1
ATOM 998 N N . ALA A 1 129 ? 8.056 -0.585 -4.527 1.00 94.25 129 ALA A N 1
ATOM 999 C CA . ALA A 1 129 ? 8.236 0.273 -3.365 1.00 94.25 129 ALA A CA 1
ATOM 1000 C C . ALA A 1 129 ? 6.911 0.509 -2.622 1.00 94.25 129 ALA A C 1
ATOM 1002 O O . ALA A 1 129 ? 5.860 -0.053 -2.932 1.00 94.25 129 ALA A O 1
ATOM 1003 N N . GLY A 1 130 ? 6.969 1.368 -1.606 1.00 91.75 130 GLY A N 1
ATOM 1004 C CA . GLY A 1 130 ? 5.765 1.974 -1.055 1.00 91.75 130 GLY A CA 1
ATOM 1005 C C . GLY A 1 130 ? 4.951 1.053 -0.153 1.00 91.75 130 GLY A C 1
ATOM 1006 O O . GLY A 1 130 ? 5.483 0.299 0.666 1.00 91.75 130 GLY A O 1
ATOM 1007 N N . SER A 1 131 ? 3.629 1.208 -0.201 1.00 92.75 131 SER A N 1
ATOM 1008 C CA . SER A 1 131 ? 2.740 0.574 0.779 1.00 92.75 131 SER A CA 1
ATOM 1009 C C . SER A 1 131 ? 2.642 -0.948 0.627 1.00 92.75 131 SER A C 1
ATOM 1011 O O . SER A 1 131 ? 2.456 -1.622 1.643 1.00 92.75 131 SER A O 1
ATOM 1013 N N . ILE A 1 132 ? 2.835 -1.490 -0.583 1.00 95.62 132 ILE A N 1
ATOM 1014 C CA . ILE A 1 132 ? 2.696 -2.929 -0.848 1.00 95.62 132 ILE A CA 1
ATOM 1015 C C . ILE A 1 132 ? 3.849 -3.730 -0.238 1.00 95.62 132 ILE A C 1
ATOM 1017 O O . ILE A 1 132 ? 3.605 -4.633 0.555 1.00 95.62 132 ILE A O 1
ATOM 1021 N N . GLU A 1 133 ? 5.097 -3.301 -0.463 1.00 94.56 133 GLU A N 1
ATOM 1022 C CA . GLU A 1 133 ? 6.302 -3.918 0.118 1.00 94.56 133 GLU A CA 1
ATOM 1023 C C . GLU A 1 133 ? 6.316 -3.808 1.651 1.00 94.56 133 GLU A C 1
ATOM 1025 O O . GLU A 1 133 ? 6.850 -4.661 2.360 1.00 94.56 133 GLU A O 1
ATOM 1030 N N . LYS A 1 134 ? 5.679 -2.763 2.189 1.00 92.38 134 LYS A N 1
ATOM 1031 C CA . LYS A 1 134 ? 5.524 -2.553 3.634 1.00 92.38 134 LYS A CA 1
ATOM 1032 C C . LYS A 1 134 ? 4.343 -3.320 4.235 1.00 92.38 134 LYS A C 1
ATOM 1034 O O . LYS A 1 134 ? 4.069 -3.137 5.421 1.00 92.38 134 LYS A O 1
ATOM 1039 N N . GLY A 1 135 ? 3.579 -4.083 3.451 1.00 93.56 135 GLY A N 1
ATOM 1040 C CA . GLY A 1 135 ? 2.368 -4.772 3.910 1.00 93.56 135 GLY A CA 1
ATOM 1041 C C . GLY A 1 135 ? 1.295 -3.829 4.469 1.00 93.56 135 GLY A C 1
ATOM 1042 O O . GLY A 1 135 ? 0.578 -4.202 5.392 1.00 93.56 135 GLY A O 1
ATOM 1043 N N . ARG A 1 136 ? 1.253 -2.563 4.024 1.00 92.25 136 ARG A N 1
ATOM 1044 C CA . ARG A 1 136 ? 0.289 -1.518 4.449 1.00 92.25 136 ARG A CA 1
ATOM 1045 C C . ARG A 1 136 ? -0.663 -1.121 3.316 1.00 92.25 136 ARG A C 1
ATOM 1047 O O . ARG A 1 136 ? -1.109 0.024 3.245 1.00 92.25 136 ARG A O 1
ATOM 1054 N N . PHE A 1 137 ? -0.880 -2.031 2.374 1.00 94.81 137 PHE A N 1
ATOM 1055 C CA . PHE A 1 137 ? -1.706 -1.780 1.203 1.00 94.81 137 PHE A CA 1
ATOM 1056 C C . PHE A 1 137 ? -3.182 -1.651 1.595 1.00 94.81 137 PHE A C 1
ATOM 1058 O O . PHE A 1 137 ? -3.640 -2.329 2.516 1.00 94.81 137 PHE A O 1
ATOM 1065 N N . GLY A 1 138 ? -3.914 -0.751 0.942 1.00 94.94 138 GLY A N 1
ATOM 1066 C CA . GLY A 1 138 ? -5.358 -0.583 1.108 1.00 94.94 138 GLY A CA 1
ATOM 1067 C C . GLY A 1 138 ? -6.062 -0.587 -0.245 1.00 94.94 138 GLY A C 1
ATOM 1068 O O . GLY A 1 138 ? -5.419 -0.470 -1.285 1.00 94.94 138 GLY A O 1
ATOM 1069 N N . ALA A 1 139 ? -7.393 -0.662 -0.251 1.00 94.81 139 ALA A N 1
ATOM 1070 C CA . ALA A 1 139 ? -8.168 -0.836 -1.488 1.00 94.81 139 ALA A CA 1
ATOM 1071 C C . ALA A 1 139 ? -8.118 0.365 -2.453 1.00 94.81 139 ALA A C 1
ATOM 1073 O O . ALA A 1 139 ? -8.585 0.280 -3.583 1.00 94.81 139 ALA A O 1
ATOM 1074 N N . ARG A 1 140 ? -7.566 1.499 -2.009 1.00 92.12 140 ARG A N 1
ATOM 1075 C CA . ARG A 1 140 ? -7.331 2.693 -2.836 1.00 92.12 140 ARG A CA 1
ATOM 1076 C C . ARG A 1 140 ? -5.862 3.096 -2.899 1.00 92.12 140 ARG A C 1
ATOM 1078 O O . ARG A 1 140 ? -5.563 4.242 -3.221 1.00 92.12 140 ARG A O 1
ATOM 1085 N N . SER A 1 141 ? -4.961 2.196 -2.518 1.00 92.06 141 SER A N 1
ATOM 1086 C CA . SER A 1 141 ? -3.538 2.415 -2.736 1.00 92.06 141 SER A CA 1
ATOM 1087 C C . SER A 1 141 ? -3.231 2.371 -4.235 1.00 92.06 141 SER A C 1
ATOM 1089 O O . SER A 1 141 ? -3.815 1.585 -4.992 1.00 92.06 141 SER A O 1
ATOM 1091 N N . ASP A 1 142 ? -2.315 3.237 -4.636 1.00 93.12 142 ASP A N 1
ATOM 1092 C CA . ASP A 1 142 ? -1.540 3.154 -5.863 1.00 93.12 142 ASP A CA 1
ATOM 1093 C C . ASP A 1 142 ? -0.356 2.192 -5.683 1.00 93.12 142 ASP A C 1
ATOM 1095 O O . ASP A 1 142 ? 0.049 1.854 -4.562 1.00 93.12 142 ASP A O 1
ATOM 1099 N N . LEU A 1 143 ? 0.176 1.710 -6.805 1.00 94.69 143 LEU A N 1
ATOM 1100 C CA . LEU A 1 143 ? 1.389 0.904 -6.845 1.00 94.69 143 LEU A CA 1
ATOM 1101 C C . LEU A 1 143 ? 2.594 1.782 -7.190 1.00 94.69 143 LEU A C 1
ATOM 1103 O O . LEU A 1 143 ? 2.671 2.312 -8.295 1.00 94.69 143 LEU A O 1
ATOM 1107 N N . ASP A 1 144 ? 3.548 1.886 -6.266 1.00 93.69 144 ASP A N 1
ATOM 1108 C CA . ASP A 1 144 ? 4.793 2.630 -6.464 1.00 93.69 144 ASP A CA 1
ATOM 1109 C C . ASP A 1 144 ? 5.871 1.739 -7.098 1.00 93.69 144 ASP A C 1
ATOM 1111 O O . ASP A 1 144 ? 6.360 0.794 -6.467 1.00 93.69 144 ASP A O 1
ATOM 1115 N N . ILE A 1 145 ? 6.283 2.069 -8.322 1.00 94.75 145 ILE A N 1
ATOM 1116 C CA . ILE A 1 145 ? 7.337 1.372 -9.064 1.00 94.75 145 ILE A CA 1
ATOM 1117 C C . ILE A 1 145 ? 8.461 2.345 -9.411 1.00 94.75 145 ILE A C 1
ATOM 1119 O O . ILE A 1 145 ? 8.227 3.416 -9.967 1.00 94.75 145 ILE A O 1
ATOM 1123 N N . LEU A 1 146 ? 9.707 1.947 -9.163 1.00 94.62 146 LEU A N 1
ATOM 1124 C CA . LEU A 1 146 ? 10.874 2.598 -9.755 1.00 94.62 146 LEU A CA 1
ATOM 1125 C C . LEU A 1 146 ? 11.333 1.790 -10.969 1.00 94.62 146 LEU A C 1
ATOM 1127 O O . LEU A 1 146 ? 11.403 0.562 -10.910 1.00 94.62 146 LEU A O 1
ATOM 1131 N N . CYS A 1 147 ? 11.687 2.467 -12.057 1.00 94.44 147 CYS A N 1
ATOM 1132 C CA . CYS A 1 147 ? 12.148 1.816 -13.280 1.00 94.44 147 CYS A CA 1
ATOM 1133 C C . CYS A 1 147 ? 13.442 2.453 -13.797 1.00 94.44 147 CYS A C 1
ATOM 1135 O O . CYS A 1 147 ? 13.508 3.663 -14.008 1.00 94.44 147 CYS A O 1
ATOM 1137 N N . LYS A 1 148 ? 14.473 1.642 -14.051 1.00 94.12 148 LYS A N 1
ATOM 1138 C CA . LYS A 1 148 ? 15.624 2.036 -14.875 1.00 94.12 148 LYS A CA 1
ATOM 1139 C C . LYS A 1 148 ? 15.424 1.463 -16.275 1.00 94.12 148 LYS A C 1
ATOM 1141 O O . LYS A 1 148 ? 15.225 0.261 -16.425 1.00 94.12 148 LYS A O 1
ATOM 1146 N N . ALA A 1 149 ? 15.519 2.330 -17.273 1.00 93.06 149 ALA A N 1
ATOM 1147 C CA . ALA A 1 149 ? 15.426 2.019 -18.696 1.00 93.06 149 ALA A CA 1
ATOM 1148 C C . ALA A 1 149 ? 16.434 2.888 -19.478 1.00 93.06 149 ALA A C 1
ATOM 1150 O O . ALA A 1 149 ? 17.205 3.646 -18.874 1.00 93.06 149 ALA A O 1
ATOM 1151 N N . ALA A 1 150 ? 16.459 2.778 -20.807 1.00 92.06 150 ALA A N 1
ATOM 1152 C CA . ALA A 1 150 ? 17.353 3.560 -21.651 1.00 92.06 150 ALA A CA 1
ATOM 1153 C C . ALA A 1 150 ? 17.050 5.061 -21.493 1.00 92.06 150 ALA A C 1
ATOM 1155 O O . ALA A 1 150 ? 15.888 5.457 -21.616 1.00 92.06 150 ALA A O 1
ATOM 1156 N N . PRO A 1 151 ? 18.062 5.927 -21.292 1.00 89.69 151 PRO A N 1
ATOM 1157 C CA . PRO A 1 151 ? 17.835 7.359 -21.086 1.00 89.69 151 PRO A CA 1
ATOM 1158 C C . PRO A 1 151 ? 17.036 8.034 -22.207 1.00 89.69 151 PRO A C 1
ATOM 1160 O O . PRO A 1 151 ? 16.151 8.841 -21.936 1.00 89.69 151 PRO A O 1
ATOM 1163 N N . GLU A 1 152 ? 17.314 7.690 -23.467 1.00 89.69 152 GLU A N 1
ATOM 1164 C CA . GLU A 1 152 ? 16.588 8.255 -24.611 1.00 89.69 152 GLU A CA 1
ATOM 1165 C C . GLU A 1 152 ? 15.143 7.751 -24.689 1.00 89.69 152 GLU A C 1
ATOM 1167 O O . GLU A 1 152 ? 14.244 8.517 -25.031 1.00 89.69 152 GLU A O 1
ATOM 1172 N N . TRP A 1 153 ? 14.898 6.499 -24.291 1.00 90.25 153 TRP A N 1
ATOM 1173 C CA . TRP A 1 153 ? 13.544 5.959 -24.206 1.00 90.25 153 TRP A CA 1
ATOM 1174 C C . TRP A 1 153 ? 12.745 6.640 -23.086 1.00 90.25 153 TRP A C 1
ATOM 1176 O O . TRP A 1 153 ? 11.615 7.060 -23.318 1.00 90.25 153 TRP A O 1
ATOM 1186 N N . ILE A 1 154 ? 13.343 6.850 -21.906 1.00 88.44 154 ILE A N 1
ATOM 1187 C CA . ILE A 1 154 ? 12.702 7.569 -20.790 1.00 88.44 154 ILE A CA 1
ATOM 1188 C C . ILE A 1 154 ? 12.310 8.986 -21.219 1.00 88.44 154 ILE A C 1
ATOM 1190 O O . ILE A 1 154 ? 11.170 9.400 -21.018 1.00 88.44 154 ILE A O 1
ATOM 1194 N N . LYS A 1 155 ? 13.226 9.736 -21.848 1.00 86.62 155 LYS A N 1
ATOM 1195 C CA . LYS A 1 155 ? 12.943 11.106 -22.314 1.00 86.62 155 LYS A CA 1
ATOM 1196 C C . LYS A 1 155 ? 11.728 11.170 -23.241 1.00 86.62 155 LYS A C 1
ATOM 1198 O O . LYS A 1 155 ? 10.988 12.150 -23.176 1.00 86.62 155 LYS A O 1
ATOM 1203 N N . ALA A 1 156 ? 11.538 10.152 -24.080 1.00 86.50 156 ALA A N 1
ATOM 1204 C CA . ALA A 1 156 ? 10.423 10.073 -25.014 1.00 86.50 156 ALA A CA 1
ATOM 1205 C C . ALA A 1 156 ? 9.113 9.595 -24.357 1.00 86.50 156 ALA A C 1
ATOM 1207 O O . ALA A 1 156 ? 8.065 10.150 -24.668 1.00 86.50 156 ALA A O 1
ATOM 1208 N N . ASN A 1 157 ? 9.167 8.637 -23.423 1.00 84.19 157 ASN A N 1
ATOM 1209 C CA . ASN A 1 157 ? 7.985 7.876 -22.982 1.00 84.19 157 ASN A CA 1
ATOM 1210 C C . ASN A 1 157 ? 7.608 8.070 -21.502 1.00 84.19 157 ASN A C 1
ATOM 1212 O O . ASN A 1 157 ? 6.662 7.449 -21.017 1.00 84.19 157 ASN A O 1
ATOM 1216 N N . ARG A 1 158 ? 8.307 8.930 -20.743 1.00 78.12 158 ARG A N 1
ATOM 1217 C CA . ARG A 1 158 ? 8.102 9.050 -19.280 1.00 78.12 158 ARG A CA 1
ATOM 1218 C C . ARG A 1 158 ? 6.678 9.399 -18.836 1.00 78.12 158 ARG A C 1
ATOM 1220 O O . ARG A 1 158 ? 6.357 9.207 -17.672 1.00 78.12 158 ARG A O 1
ATOM 1227 N N . TRP A 1 159 ? 5.853 9.927 -19.735 1.00 74.69 159 TRP A N 1
ATOM 1228 C CA . TRP A 1 159 ? 4.466 10.302 -19.457 1.00 74.69 159 TRP A CA 1
ATOM 1229 C C . TRP A 1 159 ? 3.444 9.275 -19.956 1.00 74.69 159 TRP A C 1
ATOM 1231 O O . TRP A 1 159 ? 2.269 9.401 -19.633 1.00 74.69 159 TRP A O 1
ATOM 1241 N N . GLU A 1 160 ? 3.866 8.287 -20.749 1.00 68.81 160 GLU A N 1
ATOM 1242 C CA . GLU A 1 160 ? 2.956 7.363 -21.439 1.00 68.81 160 GLU A CA 1
ATOM 1243 C C . GLU A 1 160 ? 2.509 6.194 -20.553 1.00 68.81 160 GLU A C 1
ATOM 1245 O O . GLU A 1 160 ? 1.410 5.679 -20.727 1.00 68.81 160 GLU A O 1
ATOM 1250 N N . HIS A 1 161 ? 3.322 5.823 -19.560 1.00 65.00 161 HIS A N 1
ATOM 1251 C CA . HIS A 1 161 ? 3.098 4.627 -18.734 1.00 65.00 161 HIS A CA 1
ATOM 1252 C C . HIS A 1 161 ? 2.722 4.927 -17.277 1.00 65.00 161 HIS A C 1
ATOM 1254 O O . HIS A 1 161 ? 2.671 4.021 -16.447 1.00 65.00 161 HIS A O 1
ATOM 1260 N N . SER A 1 162 ? 2.462 6.193 -16.939 1.00 60.38 162 SER A N 1
ATOM 1261 C CA . SER A 1 162 ? 1.821 6.529 -15.667 1.00 60.38 162 SER A CA 1
ATOM 1262 C C . SER A 1 162 ? 0.321 6.275 -15.802 1.00 60.38 162 SER A C 1
ATOM 1264 O O . SER A 1 162 ? -0.439 7.154 -16.208 1.00 60.38 162 SER A O 1
ATOM 1266 N N . HIS A 1 163 ? -0.114 5.057 -15.483 1.00 65.00 163 HIS A N 1
ATOM 1267 C CA . HIS A 1 163 ? -1.535 4.789 -15.280 1.00 65.00 163 HIS A CA 1
ATOM 1268 C C . HIS A 1 163 ? -1.980 5.428 -13.962 1.00 65.00 163 HIS A C 1
ATOM 1270 O O . HIS A 1 163 ? -1.175 5.607 -13.053 1.00 65.00 163 HIS A O 1
ATOM 1276 N N . ALA A 1 164 ? -3.269 5.762 -13.839 1.00 66.69 164 ALA A N 1
ATOM 1277 C CA . ALA A 1 164 ? -3.805 6.409 -12.635 1.00 66.69 164 ALA A CA 1
ATOM 1278 C C . ALA A 1 164 ? -3.511 5.627 -11.336 1.00 66.69 164 ALA A C 1
ATOM 1280 O O . ALA A 1 164 ? -3.496 6.214 -10.259 1.00 66.69 164 ALA A O 1
ATOM 1281 N N . ASP A 1 165 ? -3.256 4.324 -11.469 1.00 84.69 165 ASP A N 1
ATOM 1282 C CA . ASP A 1 165 ? -3.171 3.358 -10.384 1.00 84.69 165 ASP A CA 1
ATOM 1283 C C . ASP A 1 165 ? -1.787 2.685 -10.242 1.00 84.69 165 ASP A C 1
ATOM 1285 O O . ASP A 1 165 ? -1.467 2.162 -9.173 1.00 84.69 165 ASP A O 1
ATOM 1289 N N . VAL A 1 166 ? -0.946 2.741 -11.285 1.00 88.81 166 VAL A N 1
ATOM 1290 C CA . VAL A 1 166 ? 0.452 2.274 -11.274 1.00 88.81 166 VAL A CA 1
ATOM 1291 C C . VAL A 1 166 ? 1.360 3.474 -11.525 1.00 88.81 166 VAL A C 1
ATOM 1293 O O . VAL A 1 166 ? 1.497 3.961 -12.650 1.00 88.81 166 VAL A O 1
ATOM 1296 N N . SER A 1 167 ? 1.981 3.956 -10.454 1.00 89.06 167 SER A N 1
ATOM 1297 C CA . SER A 1 167 ? 2.874 5.107 -10.457 1.00 89.06 167 SER A CA 1
ATOM 1298 C C . SER A 1 167 ? 4.301 4.656 -10.755 1.00 89.06 167 SER A C 1
ATOM 1300 O O . SER A 1 167 ? 4.957 4.024 -9.926 1.00 89.06 167 SER A O 1
ATOM 1302 N N . ILE A 1 168 ? 4.787 4.969 -11.957 1.00 90.12 168 ILE A N 1
ATOM 1303 C CA . ILE A 1 168 ? 6.152 4.643 -12.380 1.00 90.12 168 ILE A CA 1
ATOM 1304 C C . ILE A 1 168 ? 7.036 5.879 -12.295 1.00 90.12 168 ILE A C 1
ATOM 1306 O O . ILE A 1 168 ? 6.821 6.867 -12.998 1.00 90.12 168 ILE A O 1
ATOM 1310 N N . GLN A 1 169 ? 8.083 5.790 -11.481 1.00 90.50 169 GLN A N 1
ATOM 1311 C CA . GLN A 1 169 ? 9.149 6.775 -11.423 1.00 90.50 169 GLN A CA 1
ATOM 1312 C C . GLN A 1 169 ? 10.399 6.257 -12.136 1.00 90.50 169 GLN A C 1
ATOM 1314 O O . GLN A 1 169 ? 11.033 5.283 -11.724 1.00 90.50 169 GLN A O 1
ATOM 1319 N N . TYR A 1 170 ? 10.787 6.950 -13.203 1.00 91.75 170 TYR A N 1
ATOM 1320 C CA . TYR A 1 170 ? 11.978 6.604 -13.968 1.00 91.75 170 TYR A CA 1
ATOM 1321 C C . TYR A 1 170 ? 13.260 7.116 -13.304 1.00 91.75 170 TYR A C 1
ATOM 1323 O O . TYR A 1 170 ? 13.373 8.282 -12.922 1.00 91.75 170 TYR A O 1
ATOM 1331 N N . LEU A 1 171 ? 14.252 6.236 -13.186 1.00 91.12 171 LEU A N 1
ATOM 1332 C CA . LEU A 1 171 ? 15.563 6.532 -12.620 1.00 91.12 171 LEU A CA 1
ATOM 1333 C C . LEU A 1 171 ? 16.508 7.025 -13.724 1.00 91.12 171 LEU A C 1
ATOM 1335 O O . LEU A 1 171 ? 17.127 6.242 -14.443 1.00 91.12 171 LEU A O 1
ATOM 1339 N N . GLU A 1 172 ? 16.646 8.345 -13.839 1.00 87.44 172 GLU A N 1
ATOM 1340 C CA . GLU A 1 172 ? 17.517 8.990 -14.839 1.00 87.44 172 GLU A CA 1
ATOM 1341 C C . GLU A 1 172 ? 19.007 9.008 -14.440 1.00 87.44 172 GLU A C 1
ATOM 1343 O O . GLU A 1 172 ? 19.860 9.404 -15.228 1.00 87.44 172 GLU A O 1
ATOM 1348 N N . THR A 1 173 ? 19.341 8.556 -13.229 1.00 84.69 173 THR A N 1
ATOM 1349 C CA . THR A 1 173 ? 20.718 8.498 -12.719 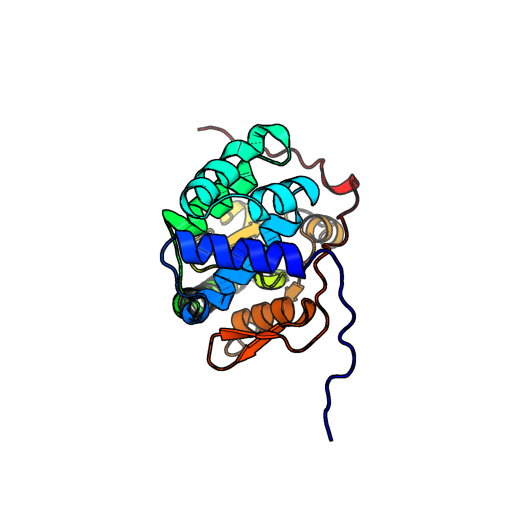1.00 84.69 173 THR A CA 1
ATOM 1350 C C . THR A 1 173 ? 21.365 7.136 -12.953 1.00 84.69 173 THR A C 1
ATOM 1352 O O . THR A 1 173 ? 20.684 6.108 -13.010 1.00 84.69 173 THR A O 1
ATOM 1355 N N . ASP A 1 174 ? 22.690 7.120 -13.050 1.00 84.19 174 ASP A N 1
ATOM 1356 C CA . ASP A 1 174 ? 23.485 5.889 -13.032 1.00 84.19 174 ASP A CA 1
ATOM 1357 C C . ASP A 1 174 ? 23.813 5.437 -11.598 1.00 84.19 174 ASP A C 1
ATOM 1359 O O . ASP A 1 174 ? 24.122 4.269 -11.371 1.00 84.19 174 ASP A O 1
ATOM 1363 N N . GLU A 1 175 ? 23.632 6.311 -10.598 1.00 90.44 175 GLU A N 1
ATOM 1364 C CA . GLU A 1 175 ? 23.685 5.968 -9.168 1.00 90.44 175 GLU A CA 1
ATOM 1365 C C . GLU A 1 175 ? 22.374 5.295 -8.700 1.00 90.44 175 GLU A C 1
ATOM 1367 O O . GLU A 1 175 ? 21.740 5.740 -7.739 1.00 90.44 175 GLU A O 1
ATOM 1372 N N . VAL A 1 176 ? 21.942 4.234 -9.395 1.00 88.56 176 VAL A N 1
ATOM 1373 C CA . VAL A 1 176 ? 20.642 3.565 -9.177 1.00 88.56 176 VAL A CA 1
ATOM 1374 C C . VAL A 1 176 ? 20.455 3.157 -7.716 1.00 88.56 176 VAL A C 1
ATOM 1376 O O . VAL A 1 176 ? 19.436 3.489 -7.122 1.00 88.56 176 VAL A O 1
ATOM 1379 N N . GLU A 1 177 ? 21.460 2.532 -7.103 1.00 91.06 177 GLU A N 1
ATOM 1380 C CA . GLU A 1 177 ? 21.360 2.034 -5.723 1.00 91.06 177 GLU A CA 1
ATOM 1381 C C . GLU A 1 177 ? 21.117 3.152 -4.702 1.00 91.06 177 GLU A C 1
ATOM 1383 O O . GLU A 1 177 ? 20.332 3.005 -3.768 1.00 91.06 177 GLU A O 1
ATOM 1388 N N . LYS A 1 178 ? 21.743 4.315 -4.903 1.00 89.12 178 LYS A N 1
ATOM 1389 C CA . LYS A 1 178 ? 21.549 5.481 -4.036 1.00 89.12 178 LYS A CA 1
ATOM 1390 C C . LYS A 1 178 ? 20.166 6.094 -4.226 1.00 89.12 178 LYS A C 1
ATOM 1392 O O . LYS A 1 178 ? 19.556 6.518 -3.247 1.00 89.12 178 LYS A O 1
ATOM 1397 N N . ALA A 1 179 ? 19.675 6.136 -5.466 1.00 87.69 179 ALA A N 1
ATOM 1398 C CA . ALA A 1 179 ? 18.322 6.598 -5.748 1.00 87.69 179 ALA A CA 1
ATOM 1399 C C . ALA A 1 179 ? 17.288 5.668 -5.106 1.00 87.69 179 ALA A C 1
ATOM 1401 O O . ALA A 1 179 ? 16.425 6.142 -4.378 1.00 87.69 179 ALA A O 1
ATOM 1402 N N . VAL A 1 180 ? 17.429 4.355 -5.292 1.00 90.12 180 VAL A N 1
ATOM 1403 C CA . VAL A 1 180 ? 16.541 3.331 -4.724 1.00 90.12 180 VAL A CA 1
ATOM 1404 C C . VAL A 1 180 ? 16.547 3.364 -3.1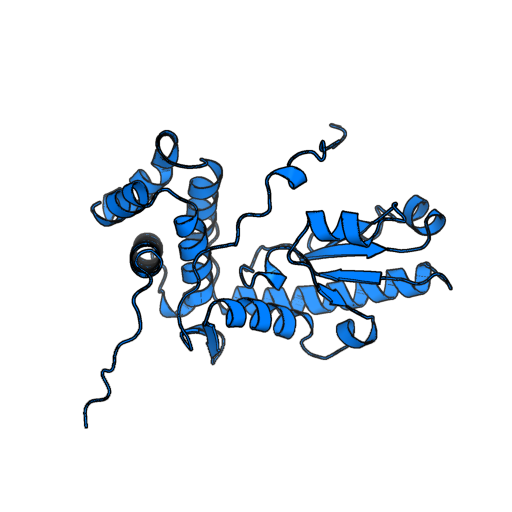91 1.00 90.12 180 VAL A C 1
ATOM 1406 O O . VAL A 1 180 ? 15.482 3.291 -2.578 1.00 90.12 180 VAL A O 1
ATOM 1409 N N . ALA A 1 181 ? 17.709 3.557 -2.557 1.00 88.19 181 ALA A N 1
ATOM 1410 C CA . ALA A 1 181 ? 17.822 3.652 -1.100 1.00 88.19 181 ALA A CA 1
ATOM 1411 C C . ALA A 1 181 ? 16.999 4.807 -0.492 1.00 88.19 181 ALA A C 1
ATOM 1413 O O . ALA A 1 181 ? 16.542 4.697 0.646 1.00 88.19 181 ALA A O 1
ATOM 1414 N N . ALA A 1 182 ? 16.755 5.889 -1.241 1.00 84.94 182 ALA A N 1
ATOM 1415 C CA . ALA A 1 182 ? 15.913 6.996 -0.783 1.00 84.94 182 ALA A CA 1
ATOM 1416 C C . ALA A 1 182 ? 14.420 6.620 -0.665 1.00 84.94 182 ALA A C 1
ATOM 1418 O O . ALA A 1 182 ? 13.679 7.292 0.051 1.00 84.94 182 ALA A O 1
ATOM 1419 N N . PHE A 1 183 ? 13.988 5.537 -1.321 1.00 81.44 183 PHE A N 1
ATOM 1420 C CA . PHE A 1 183 ? 12.607 5.033 -1.313 1.00 81.44 183 PHE A CA 1
ATOM 1421 C C . PHE A 1 183 ? 12.414 3.812 -0.407 1.00 81.44 183 PHE A C 1
ATOM 1423 O O . PHE A 1 183 ? 11.331 3.224 -0.395 1.00 81.44 183 PHE A O 1
ATOM 1430 N N . ALA A 1 184 ? 13.447 3.417 0.345 1.00 80.38 184 ALA A N 1
ATOM 1431 C CA . ALA A 1 184 ? 13.448 2.187 1.123 1.00 80.38 184 ALA A CA 1
ATOM 1432 C C . ALA A 1 184 ? 12.228 2.063 2.068 1.00 80.38 184 ALA A C 1
ATOM 1434 O O . ALA A 1 184 ? 11.749 3.052 2.642 1.00 80.38 184 ALA A O 1
ATOM 1435 N N . PRO A 1 185 ? 11.714 0.837 2.271 1.00 88.38 185 PRO A N 1
ATOM 1436 C CA . PRO A 1 185 ? 12.111 -0.412 1.648 1.00 88.38 185 PRO A CA 1
ATOM 1437 C C . PRO A 1 185 ? 11.617 -0.503 0.200 1.00 88.38 185 PRO A C 1
ATOM 1439 O O . PRO A 1 185 ? 10.500 -0.107 -0.135 1.00 88.38 185 PRO A O 1
ATOM 1442 N N . THR A 1 186 ? 12.477 -1.072 -0.630 1.00 92.25 186 THR A N 1
ATOM 1443 C CA . THR A 1 186 ? 12.245 -1.372 -2.038 1.00 92.25 186 THR A CA 1
ATOM 1444 C C . THR A 1 186 ? 12.709 -2.797 -2.310 1.00 92.25 186 THR A C 1
ATOM 1446 O O . THR A 1 186 ? 13.612 -3.305 -1.640 1.00 92.25 186 THR A O 1
ATOM 1449 N N . ARG A 1 187 ? 12.092 -3.448 -3.292 1.00 94.44 187 ARG A N 1
ATOM 1450 C CA . ARG A 1 187 ? 12.463 -4.788 -3.749 1.00 94.44 187 ARG A CA 1
ATOM 1451 C C . ARG A 1 187 ? 12.766 -4.729 -5.233 1.00 94.44 187 ARG A C 1
ATOM 1453 O O . ARG A 1 187 ? 11.876 -4.405 -6.012 1.00 94.44 187 ARG A O 1
ATOM 1460 N N . GLU A 1 188 ? 14.002 -5.028 -5.617 1.00 96.50 188 GLU A N 1
ATOM 1461 C CA . GLU A 1 188 ? 14.321 -5.258 -7.026 1.00 96.50 188 GLU A CA 1
ATOM 1462 C C . GLU A 1 188 ? 13.641 -6.540 -7.503 1.00 96.50 188 GLU A C 1
ATOM 1464 O O . GLU A 1 188 ? 13.646 -7.547 -6.793 1.00 96.50 188 GLU A O 1
ATOM 1469 N N . VAL A 1 189 ? 13.039 -6.483 -8.689 1.00 96.69 189 VAL A N 1
ATOM 1470 C CA . VAL A 1 189 ? 12.291 -7.591 -9.285 1.00 96.69 189 VAL A CA 1
ATOM 1471 C C . VAL A 1 189 ? 12.626 -7.711 -10.766 1.00 96.69 189 VAL A C 1
ATOM 1473 O O . VAL A 1 189 ? 12.827 -6.716 -11.470 1.00 96.69 189 VAL A O 1
ATOM 1476 N N . THR A 1 190 ? 12.703 -8.947 -11.241 1.00 95.06 190 THR A N 1
ATOM 1477 C CA . THR A 1 190 ? 12.940 -9.265 -12.650 1.00 95.06 190 THR A CA 1
ATOM 1478 C C . THR A 1 190 ? 11.621 -9.417 -13.404 1.00 95.06 190 THR A C 1
ATOM 1480 O O . THR A 1 190 ? 10.554 -9.556 -12.807 1.00 95.06 190 THR A O 1
ATOM 1483 N N . LEU A 1 191 ? 11.676 -9.432 -14.738 1.00 93.44 191 LEU A N 1
ATOM 1484 C CA . LEU A 1 191 ? 10.488 -9.712 -15.549 1.00 93.44 191 LEU A CA 1
ATOM 1485 C C . LEU A 1 191 ? 9.958 -11.140 -15.318 1.00 93.44 191 LEU A C 1
ATOM 1487 O O . LEU A 1 191 ? 8.750 -11.363 -15.383 1.00 93.44 191 LEU A O 1
ATOM 1491 N N . ASP A 1 192 ? 10.839 -12.093 -15.009 1.00 95.25 192 ASP A N 1
ATOM 1492 C CA . ASP A 1 192 ? 10.446 -13.463 -14.673 1.00 95.25 192 ASP A CA 1
ATOM 1493 C C . ASP A 1 192 ? 9.708 -13.525 -13.332 1.00 95.25 192 ASP A C 1
ATOM 1495 O O . ASP A 1 192 ? 8.724 -14.261 -13.226 1.00 95.25 192 ASP A O 1
ATOM 1499 N N . ASP A 1 193 ? 10.126 -12.721 -12.347 1.00 96.31 193 ASP A N 1
ATOM 1500 C CA . ASP A 1 193 ? 9.406 -12.564 -11.077 1.00 96.31 193 ASP A CA 1
ATOM 1501 C C . ASP A 1 193 ? 8.027 -11.946 -11.321 1.00 96.31 193 ASP A C 1
ATOM 1503 O O . ASP A 1 193 ? 7.017 -12.499 -10.890 1.00 96.31 193 ASP A O 1
ATOM 1507 N N . ILE A 1 194 ? 7.983 -10.833 -12.067 1.00 96.31 194 ILE A N 1
ATOM 1508 C CA . ILE A 1 194 ? 6.745 -10.107 -12.385 1.00 96.31 194 ILE A CA 1
ATOM 1509 C C . ILE A 1 194 ? 5.743 -11.026 -13.085 1.00 96.31 194 ILE A C 1
ATOM 1511 O O . ILE A 1 194 ? 4.555 -10.952 -12.799 1.00 96.31 194 ILE A O 1
ATOM 1515 N N . ASN A 1 195 ? 6.188 -11.911 -13.981 1.00 95.25 195 ASN A N 1
ATOM 1516 C CA . ASN A 1 195 ? 5.302 -12.828 -14.702 1.00 95.25 195 ASN A CA 1
ATOM 1517 C C . ASN A 1 195 ? 4.808 -14.017 -13.859 1.00 95.25 195 ASN A C 1
ATOM 1519 O O . ASN A 1 195 ? 3.937 -14.755 -14.333 1.00 95.25 195 ASN A O 1
ATOM 1523 N N . GLN A 1 196 ? 5.305 -14.217 -12.633 1.00 97.25 196 GLN A N 1
ATOM 1524 C CA . GLN A 1 196 ? 4.789 -15.279 -11.770 1.00 97.25 196 GLN A CA 1
ATOM 1525 C C . GLN A 1 196 ? 3.305 -15.045 -11.426 1.00 97.25 196 GLN A C 1
ATOM 1527 O O . GLN A 1 196 ? 2.839 -13.902 -11.317 1.00 97.25 196 GLN A O 1
ATOM 1532 N N . PRO A 1 197 ? 2.518 -16.116 -11.234 1.00 96.31 197 PRO A N 1
ATOM 1533 C CA . PRO A 1 197 ? 1.184 -15.999 -10.660 1.00 96.31 197 PRO A CA 1
ATOM 1534 C C . PRO A 1 197 ? 1.234 -15.318 -9.286 1.00 96.31 197 PRO A C 1
ATOM 1536 O O . PRO A 1 197 ? 2.123 -15.608 -8.485 1.00 96.31 197 PRO A O 1
ATOM 1539 N N . ASN A 1 198 ? 0.259 -14.448 -9.005 1.00 95.44 198 ASN A N 1
ATOM 1540 C CA . ASN A 1 198 ? 0.093 -13.779 -7.708 1.00 95.44 198 ASN A CA 1
ATOM 1541 C C . ASN A 1 198 ? 1.323 -12.979 -7.242 1.00 95.44 198 ASN A C 1
ATOM 1543 O O . ASN A 1 198 ? 1.569 -12.863 -6.044 1.00 95.44 198 ASN A O 1
ATOM 1547 N N . PHE A 1 199 ? 2.110 -12.433 -8.169 1.00 98.00 199 PHE A N 1
ATOM 1548 C CA . PHE A 1 199 ? 3.382 -11.788 -7.859 1.00 98.00 199 PHE A CA 1
ATOM 1549 C C . PHE A 1 199 ? 3.246 -10.652 -6.826 1.00 98.00 199 PHE A C 1
ATOM 1551 O O . PHE A 1 199 ? 3.906 -10.697 -5.784 1.00 98.00 199 PHE A O 1
ATOM 1558 N N . LEU A 1 200 ? 2.352 -9.679 -7.042 1.00 97.69 200 LEU A N 1
ATOM 1559 C CA . LEU A 1 200 ? 2.133 -8.601 -6.068 1.00 97.69 200 LEU A CA 1
ATOM 1560 C C . LEU A 1 200 ? 1.513 -9.094 -4.756 1.00 97.69 200 LEU A C 1
ATOM 1562 O O . LEU A 1 200 ? 1.825 -8.542 -3.699 1.00 97.69 200 LEU A O 1
ATOM 1566 N N . MET A 1 201 ? 0.687 -10.145 -4.795 1.00 97.94 201 MET A N 1
ATOM 1567 C CA . MET A 1 201 ? 0.148 -10.753 -3.575 1.00 97.94 201 MET A CA 1
ATOM 1568 C C . MET A 1 201 ? 1.269 -11.354 -2.723 1.00 97.94 201 MET A C 1
ATOM 1570 O O . MET A 1 201 ? 1.317 -11.108 -1.522 1.00 97.94 201 MET A O 1
ATOM 1574 N N . ASN A 1 202 ? 2.231 -12.044 -3.342 1.00 97.69 202 ASN A N 1
ATOM 1575 C CA . ASN A 1 202 ? 3.394 -12.588 -2.638 1.00 97.69 202 ASN A CA 1
ATOM 1576 C C . ASN A 1 202 ? 4.229 -11.471 -1.988 1.00 97.69 202 ASN A C 1
ATOM 1578 O O . ASN A 1 202 ? 4.655 -11.595 -0.839 1.00 97.69 202 ASN A O 1
ATOM 1582 N N . ILE A 1 203 ? 4.420 -10.344 -2.687 1.00 97.62 203 ILE A N 1
ATOM 1583 C CA . ILE A 1 203 ? 5.095 -9.164 -2.121 1.00 97.62 203 ILE A CA 1
ATOM 1584 C C . ILE A 1 203 ? 4.319 -8.611 -0.920 1.00 97.62 203 ILE A C 1
ATOM 1586 O O . ILE A 1 203 ? 4.919 -8.326 0.122 1.00 97.62 203 ILE A O 1
ATOM 1590 N N . TYR A 1 204 ? 3.000 -8.469 -1.052 1.00 97.31 204 TYR A N 1
ATOM 1591 C CA . TYR A 1 204 ? 2.141 -7.980 0.021 1.00 97.31 204 TYR A CA 1
ATOM 1592 C C . TYR A 1 204 ? 2.198 -8.895 1.253 1.00 97.31 204 TYR A C 1
ATOM 1594 O O . TYR A 1 204 ? 2.449 -8.412 2.360 1.00 97.31 204 TYR A O 1
ATOM 1602 N N . GLU A 1 205 ? 2.055 -10.208 1.064 1.00 96.56 205 GLU A N 1
ATOM 1603 C CA . GLU A 1 205 ? 2.148 -11.215 2.124 1.00 96.56 205 GLU A CA 1
ATOM 1604 C C . GLU A 1 205 ? 3.507 -11.215 2.823 1.00 96.56 205 GLU A C 1
ATOM 1606 O O . GLU A 1 205 ? 3.569 -11.319 4.048 1.00 96.56 205 GLU A O 1
ATOM 1611 N N . ASP A 1 206 ? 4.605 -11.048 2.085 1.00 95.44 206 ASP A N 1
ATOM 1612 C CA . ASP A 1 206 ? 5.933 -10.900 2.680 1.00 95.44 206 ASP A CA 1
ATOM 1613 C C . ASP A 1 206 ? 6.013 -9.655 3.573 1.00 95.44 206 ASP A C 1
ATOM 1615 O O . ASP A 1 206 ? 6.545 -9.715 4.687 1.00 95.44 206 ASP A O 1
ATOM 1619 N N . GLY A 1 207 ? 5.470 -8.527 3.106 1.00 93.56 207 GLY A N 1
ATOM 1620 C CA . GLY A 1 207 ? 5.388 -7.286 3.874 1.00 93.56 207 GLY A CA 1
ATOM 1621 C C . GLY A 1 207 ? 4.542 -7.432 5.142 1.00 93.56 207 GLY A C 1
ATOM 1622 O O . GLY A 1 207 ? 4.903 -6.910 6.199 1.00 93.56 207 GLY A O 1
ATOM 1623 N N . VAL A 1 208 ? 3.441 -8.178 5.057 1.00 92.94 208 VAL A N 1
ATOM 1624 C CA . VAL A 1 208 ? 2.575 -8.542 6.187 1.00 92.94 208 VAL A CA 1
ATOM 1625 C C . VAL A 1 208 ? 3.320 -9.458 7.170 1.00 92.94 208 VAL A C 1
ATOM 1627 O O . VAL A 1 208 ? 3.327 -9.199 8.376 1.00 92.94 208 VAL A O 1
ATOM 1630 N N . ARG A 1 209 ? 4.044 -10.467 6.675 1.00 93.12 209 ARG A N 1
ATOM 1631 C CA . ARG A 1 209 ? 4.801 -11.431 7.492 1.00 93.12 209 ARG A CA 1
ATOM 1632 C C . ARG A 1 209 ? 5.911 -10.780 8.303 1.00 93.12 209 ARG A C 1
ATOM 1634 O O . ARG A 1 209 ? 6.106 -11.139 9.464 1.00 93.12 209 ARG A O 1
ATOM 1641 N N . LYS A 1 210 ? 6.580 -9.763 7.749 1.00 89.88 210 LYS A N 1
ATOM 1642 C CA . LYS A 1 210 ? 7.575 -8.942 8.471 1.00 89.88 210 LYS A CA 1
ATOM 1643 C C . LYS A 1 210 ? 7.002 -8.264 9.728 1.00 89.88 210 LYS A C 1
ATOM 1645 O O . LYS A 1 210 ? 7.769 -7.861 10.597 1.00 89.88 210 LYS A O 1
ATOM 1650 N N . LYS A 1 211 ? 5.673 -8.163 9.853 1.00 86.31 211 LYS A N 1
ATOM 1651 C CA . LYS A 1 211 ? 4.971 -7.601 11.020 1.00 86.31 211 LYS A CA 1
ATOM 1652 C C . LYS A 1 211 ? 4.463 -8.652 12.012 1.00 86.31 211 LYS A C 1
ATOM 1654 O O . LYS A 1 211 ? 3.813 -8.283 12.988 1.00 86.31 211 LYS A O 1
ATOM 1659 N N . GLY A 1 212 ? 4.718 -9.939 11.764 1.00 89.44 212 GLY A N 1
ATOM 1660 C CA . GLY A 1 212 ? 4.171 -11.035 12.570 1.00 89.44 212 GLY A CA 1
ATOM 1661 C C . GLY A 1 212 ? 2.708 -11.366 12.252 1.00 89.44 212 GLY A C 1
ATOM 1662 O O . GLY A 1 212 ? 1.994 -11.886 13.112 1.00 89.44 212 GLY A O 1
ATOM 1663 N N . LEU A 1 213 ? 2.253 -11.051 11.036 1.00 92.50 213 LEU A N 1
ATOM 1664 C CA . LEU A 1 213 ? 0.897 -11.303 10.546 1.00 92.50 213 LEU A CA 1
ATOM 1665 C C . LEU A 1 213 ? 0.911 -12.292 9.368 1.00 92.50 213 LEU A C 1
ATOM 1667 O O . LEU A 1 213 ? 1.950 -12.502 8.743 1.00 92.50 213 LEU A O 1
ATOM 1671 N N . ALA A 1 214 ? -0.236 -12.882 9.053 1.00 94.75 214 ALA A N 1
ATOM 1672 C CA . ALA A 1 214 ? -0.451 -13.688 7.852 1.00 94.75 214 ALA A CA 1
ATOM 1673 C C . ALA A 1 214 ? -1.854 -13.435 7.290 1.00 94.75 214 ALA A C 1
ATOM 1675 O O . ALA A 1 214 ? -2.741 -13.032 8.041 1.00 94.75 214 ALA A O 1
ATOM 1676 N N . LEU A 1 215 ? -2.042 -13.674 5.990 1.00 94.44 215 LEU A N 1
ATOM 1677 C CA . LEU A 1 215 ? -3.372 -13.774 5.391 1.00 94.44 215 LEU A CA 1
ATOM 1678 C C . LEU A 1 215 ? -3.873 -15.216 5.531 1.00 94.44 215 LEU A C 1
ATOM 1680 O O . LEU A 1 215 ? -3.244 -16.141 5.023 1.00 94.44 215 LEU A O 1
ATOM 1684 N N . GLU A 1 216 ? -5.005 -15.396 6.203 1.00 94.38 216 GLU A N 1
ATOM 1685 C CA . GLU A 1 216 ? -5.732 -16.663 6.316 1.00 94.38 216 GLU A CA 1
ATOM 1686 C C . GLU A 1 216 ? -7.187 -16.422 5.913 1.00 94.38 216 GLU A C 1
ATOM 1688 O O . GLU A 1 216 ? -7.829 -15.501 6.414 1.00 94.38 216 GLU A O 1
ATOM 1693 N N . ASP A 1 217 ? -7.686 -17.206 4.953 1.00 93.00 217 ASP A N 1
ATOM 1694 C CA . ASP A 1 217 ? -9.039 -17.071 4.390 1.00 93.00 217 ASP A CA 1
ATOM 1695 C C . ASP A 1 217 ? -9.404 -15.633 3.961 1.00 93.00 217 ASP A C 1
ATOM 1697 O O . ASP A 1 217 ? -10.552 -15.207 4.037 1.00 93.00 217 ASP A O 1
ATOM 1701 N N . GLY A 1 218 ? -8.409 -14.875 3.489 1.00 92.56 218 GLY A N 1
ATOM 1702 C CA . GLY A 1 218 ? -8.571 -13.492 3.033 1.00 92.56 218 GLY A CA 1
ATOM 1703 C C . GLY A 1 218 ? -8.498 -12.428 4.133 1.00 92.56 218 GLY A C 1
ATOM 1704 O O . GLY A 1 218 ? -8.645 -11.247 3.829 1.00 92.56 218 GLY A O 1
ATOM 1705 N N . HIS A 1 219 ? -8.217 -12.814 5.378 1.00 94.12 219 HIS A N 1
ATOM 1706 C CA . HIS A 1 219 ? -8.149 -11.917 6.530 1.00 94.12 219 HIS A CA 1
ATOM 1707 C C . HIS A 1 219 ? -6.769 -11.941 7.190 1.00 94.12 219 HIS A C 1
ATOM 1709 O O . HIS A 1 219 ? -6.071 -12.954 7.187 1.00 94.12 219 HIS A O 1
ATOM 1715 N N . LEU A 1 220 ? -6.365 -10.825 7.796 1.00 93.94 220 LEU A N 1
ATOM 1716 C CA . LEU A 1 220 ? -5.143 -10.759 8.587 1.00 93.94 220 LEU A CA 1
ATOM 1717 C C . LEU A 1 220 ? -5.331 -11.415 9.950 1.00 93.94 220 LEU A C 1
ATOM 1719 O O . LEU A 1 220 ? -6.148 -10.993 10.770 1.00 93.94 220 LEU A O 1
ATOM 1723 N N . VAL A 1 221 ? -4.464 -12.380 10.233 1.00 92.00 221 VAL A N 1
ATOM 1724 C CA . VAL A 1 221 ? -4.340 -13.029 11.535 1.00 92.00 221 VAL A CA 1
ATOM 1725 C C . VAL A 1 221 ? -2.941 -12.828 12.110 1.00 92.00 221 VAL A C 1
ATOM 1727 O O . VAL A 1 221 ? -1.963 -12.611 11.391 1.00 92.00 221 VAL A O 1
ATOM 1730 N N . ARG A 1 222 ? -2.823 -12.891 13.440 1.00 88.31 222 ARG A N 1
ATOM 1731 C CA . ARG A 1 222 ? -1.525 -12.802 14.125 1.00 88.31 222 ARG A CA 1
ATOM 1732 C C . ARG A 1 222 ? -0.869 -14.171 14.192 1.00 88.31 222 ARG A C 1
ATOM 1734 O O . ARG A 1 222 ? -1.459 -15.099 14.734 1.00 88.31 222 ARG A O 1
ATOM 1741 N N . VAL A 1 223 ? 0.380 -14.246 13.740 1.00 87.31 223 VAL A N 1
ATOM 1742 C CA . VAL A 1 223 ? 1.183 -15.482 13.726 1.00 87.31 223 VAL A CA 1
ATOM 1743 C C . VAL A 1 223 ? 2.539 -15.337 14.432 1.00 87.31 223 VAL A C 1
ATOM 1745 O O . VAL A 1 223 ? 3.239 -16.330 14.613 1.00 87.31 223 VAL A O 1
ATOM 1748 N N . GLY A 1 224 ? 2.920 -14.130 14.869 1.00 77.62 224 GLY A N 1
ATOM 1749 C CA . GLY A 1 224 ? 4.185 -13.865 15.568 1.00 77.62 224 GLY A CA 1
ATOM 1750 C C . GLY A 1 224 ? 4.156 -12.631 16.480 1.00 77.62 224 GLY A C 1
ATOM 1751 O O . GLY A 1 224 ? 3.099 -12.050 16.736 1.00 77.62 224 GLY A O 1
ATOM 1752 N N . GLU A 1 225 ? 5.327 -12.233 16.995 1.00 68.44 225 GLU A N 1
ATOM 1753 C CA . GLU A 1 225 ? 5.471 -11.004 17.790 1.00 68.44 225 GLU A CA 1
ATOM 1754 C C . GLU A 1 225 ? 5.316 -9.745 16.923 1.00 68.44 225 GLU A C 1
ATOM 1756 O O . GLU A 1 225 ? 5.787 -9.682 15.788 1.00 68.44 225 GLU A O 1
ATOM 1761 N N . VAL A 1 226 ? 4.656 -8.722 17.476 1.00 60.84 226 VAL A N 1
ATOM 1762 C CA . VAL A 1 226 ? 4.330 -7.494 16.743 1.00 60.84 226 VAL A CA 1
ATOM 1763 C C . VAL A 1 226 ? 5.507 -6.522 16.748 1.00 60.84 226 VAL A C 1
ATOM 1765 O O . VAL A 1 226 ? 5.910 -6.019 17.805 1.00 60.84 226 VAL A O 1
ATOM 1768 N N . VAL A 1 227 ? 5.979 -6.168 15.552 1.00 62.22 227 VAL A N 1
ATOM 1769 C CA . VAL A 1 227 ? 7.001 -5.136 15.335 1.00 62.22 227 VAL A CA 1
ATOM 1770 C C . VAL A 1 227 ? 6.327 -3.844 14.859 1.00 62.22 227 VAL A C 1
ATOM 1772 O O . VAL A 1 227 ? 6.100 -3.635 13.673 1.00 62.22 227 VAL A O 1
ATOM 1775 N N . CYS A 1 228 ? 5.989 -2.950 15.795 1.00 54.69 228 CYS A N 1
ATOM 1776 C CA . CYS A 1 228 ? 5.347 -1.657 15.490 1.00 54.69 228 CYS A CA 1
ATOM 1777 C C . CYS A 1 228 ? 6.323 -0.507 15.184 1.00 54.69 228 CYS A C 1
ATOM 1779 O O . CYS A 1 228 ? 5.888 0.636 15.054 1.00 54.69 228 CYS A O 1
ATOM 1781 N N . ARG A 1 229 ? 7.633 -0.758 15.097 1.00 53.12 229 ARG A N 1
ATOM 1782 C CA . ARG A 1 229 ? 8.615 0.295 14.806 1.00 53.12 229 ARG A CA 1
ATOM 1783 C C . ARG A 1 229 ? 9.121 0.144 13.378 1.00 53.12 229 ARG A C 1
ATOM 1785 O O . ARG A 1 229 ? 9.850 -0.797 13.091 1.00 53.12 229 ARG A O 1
ATOM 1792 N N . GLU A 1 230 ? 8.753 1.086 12.505 1.00 52.56 230 GLU A N 1
ATOM 1793 C CA . GLU A 1 230 ? 9.599 1.393 11.349 1.00 52.56 230 GLU A CA 1
ATOM 1794 C C . GLU A 1 230 ? 10.943 1.856 11.929 1.00 52.56 230 GLU A C 1
ATOM 1796 O O . GLU A 1 230 ? 10.985 2.810 12.714 1.00 52.56 230 GLU A O 1
ATOM 1801 N N . GLU A 1 231 ? 12.031 1.155 11.607 1.00 42.00 231 GLU A N 1
ATOM 1802 C CA . GLU A 1 231 ? 13.365 1.718 11.790 1.00 42.00 231 GLU A CA 1
ATOM 1803 C C . GLU A 1 231 ? 13.369 3.065 11.068 1.00 42.00 231 GLU A C 1
ATOM 1805 O O . GLU A 1 231 ? 13.068 3.155 9.877 1.00 42.00 231 GLU A O 1
ATOM 1810 N N . SER A 1 232 ? 13.591 4.140 11.822 1.00 36.78 232 SER A N 1
ATOM 1811 C CA . SER A 1 232 ? 13.627 5.487 11.275 1.00 36.78 232 SER A CA 1
ATOM 1812 C C . SER A 1 232 ? 14.636 5.523 10.133 1.00 36.78 232 SER A C 1
ATOM 1814 O O . SER A 1 232 ? 15.823 5.285 10.365 1.00 36.78 232 SER A O 1
ATOM 1816 N N . VAL A 1 233 ? 14.177 5.846 8.921 1.00 38.34 233 VAL A N 1
ATOM 1817 C CA . VAL A 1 233 ? 15.079 6.205 7.824 1.00 38.34 233 VAL A CA 1
ATOM 1818 C C . VAL A 1 233 ? 15.973 7.339 8.345 1.00 38.34 233 VAL A C 1
ATOM 1820 O O . VAL A 1 233 ? 15.434 8.318 8.874 1.00 38.34 233 VAL A O 1
ATOM 1823 N N . PRO A 1 234 ? 17.311 7.220 8.265 1.00 34.59 234 PRO A N 1
ATOM 1824 C CA . PRO A 1 234 ? 18.215 8.268 8.718 1.00 34.59 234 PRO A CA 1
ATOM 1825 C C . PRO A 1 234 ? 17.843 9.616 8.086 1.00 34.59 234 PRO A C 1
ATOM 1827 O O . PRO A 1 234 ? 17.535 9.678 6.895 1.00 34.59 234 PRO A O 1
ATOM 1830 N N . ASP A 1 235 ? 17.911 10.700 8.867 1.00 38.16 235 ASP A N 1
ATOM 1831 C CA . ASP A 1 235 ? 17.534 12.077 8.477 1.00 38.16 235 ASP A CA 1
ATOM 1832 C C . ASP A 1 235 ? 18.150 12.564 7.145 1.00 38.16 235 ASP A C 1
ATOM 1834 O O . ASP A 1 235 ? 17.654 13.510 6.532 1.00 38.16 235 ASP A O 1
ATOM 1838 N N . ALA A 1 236 ? 19.196 11.896 6.652 1.00 35.69 236 ALA A N 1
ATOM 1839 C CA . ALA A 1 236 ? 19.884 12.197 5.402 1.00 35.69 236 ALA A CA 1
ATOM 1840 C C . ALA A 1 236 ? 19.019 12.069 4.127 1.00 35.69 236 ALA A C 1
ATOM 1842 O O . ALA A 1 236 ? 19.403 12.615 3.096 1.00 35.69 236 ALA A O 1
ATOM 1843 N N . ALA A 1 237 ? 17.856 11.404 4.168 1.00 39.75 237 ALA A N 1
ATOM 1844 C CA . ALA A 1 237 ? 16.976 11.256 2.999 1.00 39.75 237 ALA A CA 1
ATOM 1845 C C . ALA A 1 237 ? 15.959 12.408 2.808 1.00 39.75 237 ALA A C 1
ATOM 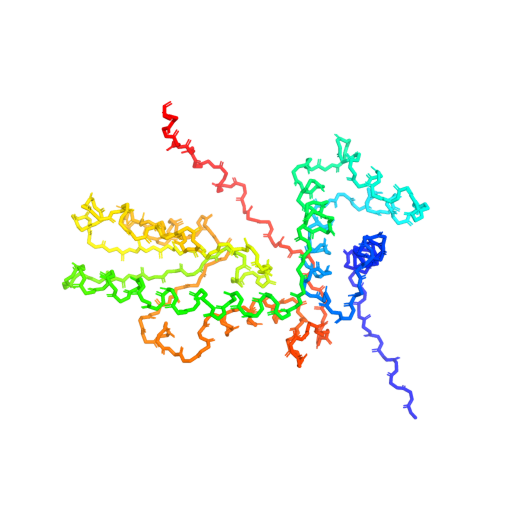1847 O O . ALA A 1 237 ? 15.223 12.426 1.824 1.00 39.75 237 ALA A O 1
ATOM 1848 N N . ARG A 1 238 ? 15.893 13.391 3.723 1.00 37.91 238 ARG A N 1
ATOM 1849 C CA . ARG A 1 238 ? 14.854 14.447 3.716 1.00 37.91 238 ARG A CA 1
ATOM 1850 C C . ARG A 1 238 ? 15.092 15.612 2.744 1.00 37.91 238 ARG A C 1
ATOM 1852 O O . ARG A 1 238 ? 14.237 16.489 2.638 1.00 37.91 238 ARG A O 1
ATOM 1859 N N . HIS A 1 239 ? 16.204 15.625 2.011 1.00 30.41 239 HIS A N 1
ATOM 1860 C CA . HIS A 1 239 ? 16.537 16.690 1.060 1.00 30.41 239 HIS A CA 1
ATOM 1861 C C . HIS A 1 239 ? 16.567 16.187 -0.386 1.00 30.41 239 HIS A C 1
ATOM 1863 O O . HIS A 1 239 ? 17.605 16.192 -1.039 1.00 30.41 239 HIS A O 1
ATOM 1869 N N . VAL A 1 240 ? 15.405 15.802 -0.912 1.00 32.69 240 VAL A N 1
ATOM 1870 C CA . VAL A 1 240 ? 15.152 15.867 -2.355 1.00 32.69 240 VAL A CA 1
ATOM 1871 C C . VAL A 1 240 ? 14.015 16.861 -2.544 1.00 32.69 240 VAL A C 1
ATOM 1873 O O . VAL A 1 240 ? 12.872 16.616 -2.171 1.00 32.69 240 VAL A O 1
ATOM 1876 N N . THR A 1 241 ? 14.364 18.051 -3.021 1.00 28.53 241 THR A N 1
ATOM 1877 C CA . THR A 1 241 ? 13.424 19.116 -3.371 1.00 28.53 241 THR A CA 1
ATOM 1878 C C . THR A 1 241 ? 12.508 18.653 -4.495 1.00 28.53 241 THR A C 1
ATOM 1880 O O . THR A 1 241 ? 12.959 18.381 -5.605 1.00 28.53 241 THR A O 1
ATOM 1883 N N . TRP A 1 242 ? 11.215 18.597 -4.194 1.00 40.25 242 TRP A N 1
ATOM 1884 C CA . TRP A 1 242 ? 10.145 18.293 -5.133 1.00 40.25 242 TRP A CA 1
ATOM 1885 C C . TRP A 1 242 ? 9.913 19.482 -6.068 1.00 40.25 242 TRP A C 1
ATOM 1887 O O . TRP A 1 242 ? 9.369 20.506 -5.662 1.00 40.25 242 TRP A O 1
ATOM 1897 N N . GLY A 1 243 ? 10.331 19.345 -7.323 1.00 27.17 243 GLY A N 1
ATOM 1898 C CA . GLY A 1 243 ? 9.890 20.204 -8.415 1.00 27.17 243 GLY A CA 1
ATOM 1899 C C . GLY A 1 243 ? 8.679 19.584 -9.102 1.00 27.17 243 GLY A C 1
ATOM 1900 O O . GLY A 1 243 ? 8.833 18.929 -10.124 1.00 27.17 243 GLY A O 1
ATOM 1901 N N . LEU A 1 244 ? 7.481 19.784 -8.551 1.00 26.56 244 LEU A N 1
ATOM 1902 C CA . LEU A 1 244 ? 6.268 19.747 -9.370 1.00 26.56 244 LEU A CA 1
ATOM 1903 C C . LEU A 1 244 ? 6.168 21.119 -10.051 1.00 26.56 244 LEU A C 1
ATOM 1905 O O . LEU A 1 244 ? 6.086 22.121 -9.333 1.00 26.56 244 LEU A O 1
ATOM 1909 N N . PRO A 1 245 ? 6.190 21.230 -11.390 1.00 28.42 245 PRO A N 1
ATOM 1910 C CA . PRO A 1 245 ? 5.749 22.462 -12.016 1.00 28.42 245 PRO A CA 1
ATOM 1911 C C . PRO A 1 245 ? 4.253 22.611 -11.721 1.00 28.42 245 PRO A C 1
ATOM 1913 O O . PRO A 1 245 ? 3.448 21.754 -12.084 1.00 28.42 245 PRO A O 1
ATOM 1916 N N . MET A 1 246 ? 3.893 23.684 -11.013 1.00 27.20 246 MET A N 1
ATOM 1917 C CA . MET A 1 246 ? 2.515 24.161 -11.023 1.00 27.20 246 MET A CA 1
ATOM 1918 C C . MET A 1 246 ? 2.149 24.497 -12.471 1.00 27.20 246 MET A C 1
ATOM 1920 O O . MET A 1 246 ? 2.954 25.107 -13.178 1.00 27.20 246 MET A O 1
ATOM 1924 N N . ALA A 1 247 ? 0.968 24.040 -12.886 1.00 32.19 247 ALA A N 1
ATOM 1925 C CA . ALA A 1 247 ? 0.318 24.477 -14.115 1.00 32.19 247 ALA A CA 1
ATOM 1926 C C . ALA A 1 247 ? 0.143 26.004 -14.144 1.00 32.19 247 ALA A C 1
ATOM 1928 O O . ALA A 1 247 ? -0.032 26.599 -13.052 1.00 32.19 247 ALA A O 1
#